Protein AF-A0A2Z4NAZ2-F1 (afdb_monomer_lite)

Sequence (219 aa):
GDFCECDDDHCEKFQNKLCGGNGECNCGKCDCNEGYEGSACQCKKSQRDCQTLNNTVCFGRGTCQCDHCQCKEGYQRPHCRLCLGCPDPCQTKQNCIECLGFDSGPFKKNCSLACSKTIFHMMVDQFTIATKQCQHKDSEGCWIKFKMDQLFGEEYSAEILKQRDCPEPPSVIAIIGGSIASVALIGIVLLMLIKMLIHMRDLKEFKKFEDEKKKSKWA

InterPro domains:
  IPR012896 Integrin beta subunit, tail [PF07965] (88-170)
  IPR012896 Integrin beta subunit, tail [SM01242] (90-171)
  IPR013111 Epidermal growth factor-like domain, extracellular [PF07974] (14-41)
  IPR014836 Integrin beta subunit, cytoplasmic domain [PF08725] (195-219)
  IPR015812 Integrin beta subunit [PR01186] (19-32)
  IPR015812 Integrin beta subunit [PR01186] (170-187)
  IPR015812 Integrin beta subunit [PR01186] (187-205)
  IPR015812 Integrin beta subunit [PTHR10082] (1-218)
  IPR036349 Integrin beta tail domain superfamily [SSF69687] (88-169)
  IPR057243 Integrins beta, I-EGF domain, conserved site [PS00243] (19-32)
  IPR057243 Integrins beta, I-EGF domain, conserved site [PS00243] (58-71)

Radius of gyration: 42.03 Å; chains: 1; bounding box: 113×42×125 Å

pLDDT: mean 90.27, std 6.93, range [44.16, 97.5]

Secondary structure (DSSP, 8-state):
-TTS---SS-S-EETTEEGGGSEEEETTEEEEPTTEESTTS-EE---GGGB-TTS-BGGGSEEEETTEEEEPTTBPTTTT--BSSSPPHHHHTHHHHHHHHHS-STTTTTHIIIIITTEEEEEESS-SS----EEEE-TTSPEEEEEEEE-STT-EEEEEESS-B-PPPP-HHHHHHHHHHHHHHHHHHHHHHHHHHHHHHHHHHHHHHHHHHHHT---

Structure (mmCIF, N/CA/C/O backbone):
data_AF-A0A2Z4NAZ2-F1
#
_entry.id   AF-A0A2Z4NAZ2-F1
#
loop_
_atom_site.group_PDB
_atom_site.id
_atom_site.type_symbol
_atom_site.label_atom_id
_atom_site.label_alt_id
_atom_site.label_comp_id
_atom_site.label_asym_id
_atom_site.label_entity_id
_atom_site.label_seq_id
_atom_site.pdbx_PDB_ins_code
_atom_site.Cartn_x
_atom_site.Cartn_y
_atom_site.Cartn_z
_atom_site.occupancy
_atom_site.B_iso_or_equiv
_atom_site.auth_seq_id
_atom_site.auth_comp_id
_atom_site.auth_asym_id
_atom_site.auth_atom_id
_atom_site.pdbx_PDB_model_num
ATOM 1 N N . GLY A 1 1 ? 28.126 -11.230 -51.784 1.00 78.38 1 GLY A N 1
ATOM 2 C CA . GLY A 1 1 ? 29.559 -11.084 -51.490 1.00 78.38 1 GLY A CA 1
ATOM 3 C C . GLY A 1 1 ? 30.368 -11.635 -52.639 1.00 78.38 1 GLY A C 1
ATOM 4 O O . GLY A 1 1 ? 29.783 -12.143 -53.595 1.00 78.38 1 GLY A O 1
ATOM 5 N N . ASP A 1 2 ? 31.690 -11.539 -52.541 1.00 87.44 2 ASP A N 1
ATOM 6 C CA . ASP A 1 2 ? 32.628 -12.009 -53.570 1.00 87.44 2 ASP A CA 1
ATOM 7 C C . ASP A 1 2 ? 32.565 -13.536 -53.780 1.00 87.44 2 ASP A C 1
ATOM 9 O O . ASP A 1 2 ? 33.021 -14.042 -54.805 1.00 87.44 2 ASP A O 1
ATOM 13 N N . PHE A 1 3 ? 31.952 -14.267 -52.840 1.00 93.06 3 PHE A N 1
ATOM 14 C CA . PHE A 1 3 ? 31.835 -15.724 -52.836 1.00 93.06 3 PHE A CA 1
ATOM 15 C C . PHE A 1 3 ? 30.381 -16.227 -52.799 1.00 93.06 3 PHE A C 1
ATOM 17 O O . PHE A 1 3 ? 30.151 -17.393 -52.481 1.00 93.06 3 PHE A O 1
ATOM 24 N N . CYS A 1 4 ? 29.392 -15.379 -53.118 1.00 87.81 4 CYS A N 1
ATOM 25 C CA . CYS A 1 4 ? 27.956 -15.701 -53.016 1.00 87.81 4 CYS A CA 1
ATOM 26 C C . CYS A 1 4 ? 27.519 -16.189 -51.616 1.00 87.81 4 CYS A C 1
ATOM 28 O O . CYS A 1 4 ? 26.578 -16.960 -51.473 1.00 87.81 4 CYS A O 1
ATOM 30 N N . GLU A 1 5 ? 28.213 -15.736 -50.579 1.00 88.25 5 GLU A N 1
ATOM 31 C CA . GLU A 1 5 ? 28.038 -16.122 -49.180 1.00 88.25 5 GLU A CA 1
ATOM 32 C C . GLU A 1 5 ? 26.963 -15.309 -48.438 1.00 88.25 5 GLU A C 1
ATOM 34 O O . GLU A 1 5 ? 26.634 -15.621 -47.296 1.00 88.25 5 GLU A O 1
ATOM 39 N N . CYS A 1 6 ? 26.443 -14.258 -49.075 1.00 90.44 6 CYS A N 1
ATOM 40 C CA . CYS A 1 6 ? 25.483 -13.326 -48.490 1.00 90.44 6 CYS A CA 1
ATOM 41 C C . CYS A 1 6 ? 24.088 -13.512 -49.069 1.00 90.44 6 CYS A C 1
ATOM 43 O O . CYS A 1 6 ? 23.938 -13.679 -50.280 1.00 90.44 6 CYS A O 1
ATOM 45 N N . ASP A 1 7 ? 23.098 -13.378 -48.194 1.00 87.38 7 ASP A N 1
ATOM 46 C CA . ASP A 1 7 ? 21.680 -13.440 -48.510 1.00 87.38 7 ASP A CA 1
ATOM 47 C C . ASP A 1 7 ? 20.921 -12.381 -47.693 1.00 87.38 7 ASP A C 1
ATOM 49 O O . ASP A 1 7 ? 21.183 -12.219 -46.495 1.00 87.38 7 ASP A O 1
ATOM 53 N N . ASP A 1 8 ? 19.996 -11.676 -48.345 1.00 87.31 8 ASP A N 1
ATOM 54 C CA . ASP A 1 8 ? 19.228 -10.558 -47.784 1.00 87.31 8 ASP A CA 1
ATOM 55 C C . ASP A 1 8 ? 17.765 -10.944 -47.449 1.00 87.31 8 ASP A C 1
ATOM 57 O O . ASP A 1 8 ? 16.982 -10.125 -46.979 1.00 87.31 8 ASP A O 1
ATOM 61 N N . ASP A 1 9 ? 17.384 -12.213 -47.616 1.00 87.31 9 ASP A N 1
ATOM 62 C CA . ASP A 1 9 ? 16.063 -12.759 -47.267 1.00 87.31 9 ASP A CA 1
ATOM 63 C C . ASP A 1 9 ? 16.103 -13.680 -46.031 1.00 87.31 9 ASP A C 1
ATOM 65 O O . ASP A 1 9 ? 15.063 -14.017 -45.444 1.00 87.31 9 ASP A O 1
ATOM 69 N N . HIS A 1 10 ? 17.306 -14.071 -45.597 1.00 90.38 10 HIS A N 1
ATOM 70 C CA . HIS A 1 10 ? 17.537 -15.050 -44.528 1.00 90.38 10 HIS A CA 1
ATOM 71 C C . HIS A 1 10 ? 18.041 -14.440 -43.208 1.00 90.38 10 HIS A C 1
ATOM 73 O O . HIS A 1 10 ? 18.839 -15.044 -42.493 1.00 90.38 10 HIS A O 1
ATOM 79 N N . CYS A 1 11 ? 17.540 -13.263 -42.839 1.00 94.75 11 CYS A N 1
ATOM 80 C CA . CYS A 1 11 ? 17.727 -12.707 -41.497 1.00 94.75 11 CYS A CA 1
ATOM 81 C C . CYS A 1 11 ? 16.740 -13.264 -40.455 1.00 94.75 11 CYS A C 1
ATOM 83 O O . CYS A 1 11 ? 15.719 -13.885 -40.770 1.00 94.75 11 CYS A O 1
ATOM 85 N N . GLU A 1 12 ? 17.021 -12.985 -39.178 1.00 95.06 12 GLU A N 1
ATOM 86 C CA . GLU A 1 12 ? 16.117 -13.312 -38.078 1.00 95.06 12 GLU A CA 1
ATOM 87 C C . GLU A 1 12 ? 14.744 -12.641 -38.241 1.00 95.06 12 GLU A C 1
ATOM 89 O O . GLU A 1 12 ? 14.605 -11.493 -38.679 1.00 95.06 12 GLU A O 1
ATOM 94 N N . LYS A 1 13 ? 13.700 -13.378 -37.851 1.00 95.44 13 LYS A N 1
ATOM 95 C CA . LYS A 1 13 ? 12.314 -12.913 -37.898 1.00 95.44 13 LYS A CA 1
ATOM 96 C C . LYS A 1 13 ? 11.783 -12.709 -36.489 1.00 95.44 13 LYS A C 1
ATOM 98 O O . LYS A 1 13 ? 11.923 -13.579 -35.634 1.00 95.44 13 LYS A O 1
ATOM 103 N N . PHE A 1 14 ? 11.082 -11.603 -36.275 1.00 95.56 14 PHE A N 1
ATOM 104 C CA . PHE A 1 14 ? 10.318 -11.357 -35.056 1.00 95.56 14 PHE A CA 1
ATOM 105 C C . PHE A 1 14 ? 8.842 -11.188 -35.407 1.00 95.56 14 PHE A C 1
ATOM 107 O O . PHE A 1 14 ? 8.508 -10.471 -36.348 1.00 95.56 14 PHE A O 1
ATOM 114 N N . GLN A 1 15 ? 7.955 -11.892 -34.692 1.00 93.25 15 GLN A N 1
ATOM 115 C CA . GLN A 1 15 ? 6.514 -11.935 -34.999 1.00 93.25 15 GLN A CA 1
ATOM 116 C C . GLN A 1 15 ? 6.229 -12.210 -36.492 1.00 93.25 15 GLN A C 1
ATOM 118 O O . GLN A 1 15 ? 5.383 -11.568 -37.111 1.00 93.25 15 GLN A O 1
ATOM 123 N N . ASN A 1 16 ? 6.965 -13.164 -37.075 1.00 93.94 16 ASN A N 1
ATOM 124 C CA . ASN A 1 16 ? 6.902 -13.560 -38.489 1.00 93.94 16 ASN A CA 1
ATOM 125 C C . ASN A 1 16 ? 7.286 -12.472 -39.513 1.00 93.94 16 ASN A C 1
ATOM 127 O O . ASN A 1 16 ? 7.033 -12.649 -40.703 1.00 93.94 16 ASN A O 1
ATOM 131 N N . LYS A 1 17 ? 7.936 -11.382 -39.091 1.00 95.88 17 LYS A N 1
ATOM 132 C CA . LYS A 1 17 ? 8.464 -10.336 -39.979 1.00 95.88 17 LYS A CA 1
ATOM 133 C C . LYS A 1 17 ? 9.990 -10.364 -40.003 1.00 95.88 17 LYS A C 1
ATOM 135 O O . LYS A 1 17 ? 10.607 -10.427 -38.939 1.00 95.88 17 LYS A O 1
ATOM 140 N N . LEU A 1 18 ? 10.582 -10.300 -41.199 1.00 94.81 18 LEU A N 1
ATOM 141 C CA . LEU A 1 18 ? 12.031 -10.150 -41.389 1.00 94.81 18 LEU A CA 1
ATOM 142 C C . LEU A 1 18 ? 12.503 -8.872 -40.692 1.00 94.81 18 LEU A C 1
ATOM 144 O O . LEU A 1 18 ? 11.873 -7.827 -40.863 1.00 94.81 18 LEU A O 1
ATOM 148 N N . CYS A 1 19 ? 13.519 -8.980 -39.831 1.00 96.06 19 CYS A N 1
ATOM 149 C CA . CYS A 1 19 ? 14.012 -7.870 -39.009 1.00 96.06 19 CYS A CA 1
ATOM 150 C C . CYS A 1 19 ? 12.896 -7.126 -38.253 1.00 96.06 19 CYS A C 1
ATOM 152 O O . CYS A 1 19 ? 12.910 -5.902 -38.123 1.00 96.06 19 CYS A O 1
ATOM 154 N N . GLY A 1 20 ? 11.854 -7.855 -37.831 1.00 94.44 20 GLY A N 1
ATOM 155 C CA . GLY A 1 20 ? 10.703 -7.299 -37.116 1.00 94.44 20 GLY A CA 1
ATOM 156 C C . GLY A 1 20 ? 9.883 -6.281 -37.921 1.00 94.44 20 GLY A C 1
ATOM 157 O O . GLY A 1 20 ? 8.947 -5.693 -37.382 1.00 94.44 20 GLY A O 1
ATOM 158 N N . GLY A 1 21 ? 10.203 -6.079 -39.205 1.00 95.44 21 GLY A N 1
ATOM 159 C CA . GLY A 1 21 ? 9.709 -4.971 -40.021 1.00 95.44 21 GLY A CA 1
ATOM 160 C C . GLY A 1 21 ? 10.306 -3.604 -39.658 1.00 95.44 21 GLY A C 1
ATOM 161 O O . GLY A 1 21 ? 9.792 -2.593 -40.127 1.00 95.44 21 GLY A O 1
ATOM 162 N N . ASN A 1 22 ? 11.352 -3.565 -38.825 1.00 96.31 22 ASN A N 1
ATOM 163 C CA . ASN A 1 22 ? 11.990 -2.341 -38.326 1.00 96.31 22 ASN A CA 1
ATOM 164 C C . ASN A 1 22 ? 13.477 -2.257 -38.704 1.00 96.31 22 ASN A C 1
ATOM 166 O O . ASN A 1 22 ? 14.262 -1.632 -37.991 1.00 96.31 22 ASN A O 1
ATOM 170 N N . GLY A 1 23 ? 13.875 -2.899 -39.795 1.00 96.06 23 GLY A N 1
ATOM 171 C CA . GLY A 1 23 ? 15.238 -2.870 -40.303 1.00 96.06 23 GLY A CA 1
ATOM 172 C C . GLY A 1 23 ? 15.332 -3.522 -41.673 1.00 96.06 23 GLY A C 1
ATOM 173 O O . GLY A 1 23 ? 14.370 -4.141 -42.136 1.00 96.06 23 GLY A O 1
ATOM 174 N N . GLU A 1 24 ? 16.493 -3.378 -42.291 1.00 95.88 24 GLU A N 1
ATOM 175 C CA . GLU A 1 24 ? 16.850 -3.996 -43.564 1.00 95.88 24 GLU A CA 1
ATOM 176 C C . GLU A 1 24 ? 17.770 -5.194 -43.308 1.00 95.88 24 GLU A C 1
ATOM 178 O O . GLU A 1 24 ? 18.568 -5.185 -42.371 1.00 95.88 24 GLU A O 1
ATOM 183 N N . CYS A 1 25 ? 17.617 -6.263 -44.084 1.00 95.88 25 CYS A N 1
ATOM 184 C CA . CYS A 1 25 ? 18.472 -7.437 -43.963 1.00 95.88 25 CYS A CA 1
ATOM 185 C C . CYS A 1 25 ? 19.666 -7.277 -44.899 1.00 95.88 25 CYS A C 1
ATOM 187 O O . CYS A 1 25 ? 19.478 -7.126 -46.098 1.00 95.88 25 CYS A O 1
ATOM 189 N N . ASN A 1 26 ? 20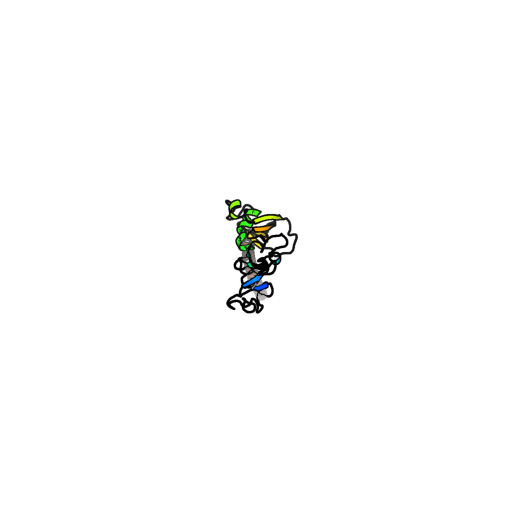.871 -7.332 -44.339 1.00 94.06 26 ASN A N 1
ATOM 190 C CA . ASN A 1 26 ? 22.122 -7.203 -45.068 1.00 94.06 26 ASN A CA 1
ATOM 191 C C . ASN A 1 26 ? 23.019 -8.397 -44.731 1.00 94.06 26 ASN A C 1
ATOM 193 O O . ASN A 1 26 ? 23.583 -8.488 -43.635 1.00 94.06 26 ASN A O 1
ATOM 197 N N . CYS A 1 27 ? 23.153 -9.331 -45.676 1.00 93.06 27 CYS A N 1
ATOM 198 C CA . CYS A 1 27 ? 23.995 -10.523 -45.554 1.00 93.06 27 CYS A CA 1
ATOM 199 C C . CYS A 1 27 ? 23.732 -11.324 -44.256 1.00 93.06 27 CYS A C 1
ATOM 201 O O . CYS A 1 27 ? 24.641 -11.609 -43.471 1.00 93.06 27 CYS A O 1
ATOM 203 N N . GLY A 1 28 ? 22.466 -11.657 -43.991 1.00 90.25 28 GLY A N 1
ATOM 204 C CA . GLY A 1 28 ? 22.048 -12.445 -42.825 1.00 90.25 28 GLY A CA 1
ATOM 205 C C . GLY A 1 28 ? 22.042 -11.699 -41.482 1.00 90.25 28 GLY A C 1
ATOM 206 O O . GLY A 1 28 ? 21.768 -12.316 -40.450 1.00 90.25 28 GLY A O 1
ATOM 207 N N . LYS A 1 29 ? 22.311 -10.386 -41.459 1.00 94.56 29 LYS A N 1
ATOM 208 C CA . LYS A 1 29 ? 22.182 -9.529 -40.267 1.00 94.56 29 LYS A CA 1
ATOM 209 C C . LYS A 1 29 ? 21.168 -8.415 -40.493 1.00 94.56 29 LYS A C 1
ATOM 211 O O . LYS A 1 29 ? 21.086 -7.858 -41.579 1.00 94.56 29 LYS A O 1
ATOM 216 N N . CYS A 1 30 ? 20.414 -8.077 -39.452 1.00 96.44 30 CYS A N 1
ATOM 217 C CA . CYS A 1 30 ? 19.465 -6.974 -39.507 1.00 96.44 30 CYS A CA 1
ATOM 218 C C . CYS A 1 30 ? 20.130 -5.642 -39.152 1.00 96.44 30 CYS A C 1
ATOM 220 O O . CYS A 1 30 ? 20.589 -5.462 -38.022 1.00 96.44 30 CYS A O 1
ATOM 222 N N . ASP A 1 31 ? 20.088 -4.693 -40.080 1.00 96.69 31 ASP A N 1
ATOM 223 C CA . ASP A 1 31 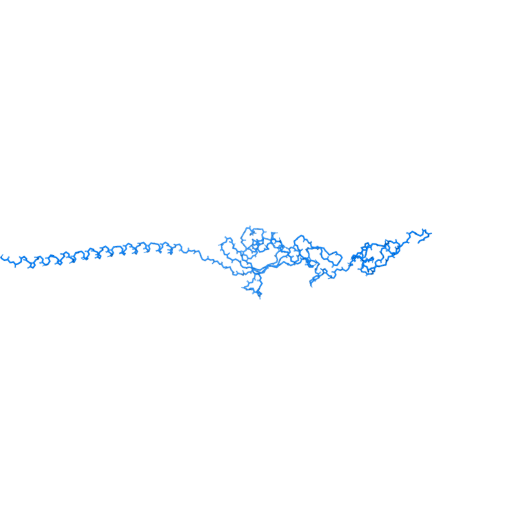? 20.433 -3.297 -39.847 1.00 96.69 31 ASP A CA 1
ATOM 224 C C . ASP A 1 31 ? 19.173 -2.525 -39.451 1.00 96.69 31 ASP A C 1
ATOM 226 O O . ASP A 1 31 ? 18.271 -2.267 -40.250 1.00 96.69 31 ASP A O 1
ATOM 230 N N . CYS A 1 32 ? 19.077 -2.202 -38.163 1.00 97.50 32 CYS A N 1
ATOM 231 C CA . CYS A 1 32 ? 17.864 -1.632 -37.591 1.00 97.50 32 CYS A CA 1
ATOM 232 C C . CYS A 1 32 ? 17.668 -0.157 -37.940 1.00 97.50 32 CYS A C 1
ATOM 234 O O . CYS A 1 32 ? 18.595 0.651 -37.863 1.00 97.50 32 CYS A O 1
ATOM 236 N N . ASN A 1 33 ? 16.409 0.201 -38.195 1.00 97.00 33 ASN A N 1
ATOM 237 C CA . ASN A 1 33 ? 15.964 1.580 -38.341 1.00 97.00 33 ASN A CA 1
ATOM 238 C C . ASN A 1 33 ? 16.248 2.387 -37.066 1.00 97.00 33 ASN A C 1
ATOM 240 O O . ASN A 1 33 ? 16.331 1.851 -35.952 1.00 97.00 33 ASN A O 1
ATOM 244 N N . GLU A 1 34 ? 16.334 3.710 -37.212 1.00 95.88 34 GLU A N 1
ATOM 245 C CA . GLU A 1 34 ? 16.534 4.607 -36.077 1.00 95.88 34 GLU A CA 1
ATOM 246 C C . GLU A 1 34 ? 15.460 4.383 -34.996 1.00 95.88 34 GLU A C 1
ATOM 248 O O . GLU A 1 34 ? 14.261 4.301 -35.267 1.00 95.88 34 GLU A O 1
ATOM 253 N N . GLY A 1 35 ? 15.903 4.247 -33.743 1.00 94.31 35 GLY A N 1
ATOM 254 C CA . GLY A 1 35 ? 15.020 3.959 -32.613 1.00 94.31 35 GLY A CA 1
ATOM 255 C C . GLY A 1 35 ? 14.727 2.475 -32.360 1.00 94.31 35 GLY A C 1
ATOM 256 O O . GLY A 1 35 ? 14.006 2.195 -31.402 1.00 94.31 35 GLY A O 1
ATOM 257 N N . TYR A 1 36 ? 15.309 1.542 -33.123 1.00 96.25 36 TYR A N 1
ATOM 258 C CA . TYR A 1 36 ? 15.199 0.095 -32.890 1.00 96.25 36 TYR A CA 1
ATOM 259 C C . TYR A 1 36 ? 16.558 -0.580 -32.650 1.00 96.25 36 TYR A C 1
ATOM 261 O O . TYR A 1 36 ? 17.608 -0.078 -33.055 1.00 96.25 36 TYR A O 1
ATOM 269 N N . GLU A 1 37 ? 16.536 -1.706 -31.939 1.00 95.25 37 GLU A N 1
ATOM 270 C CA . GLU A 1 37 ? 17.682 -2.567 -31.628 1.00 95.25 37 GLU A CA 1
ATOM 271 C C . GLU A 1 37 ? 17.277 -4.041 -31.469 1.00 95.25 37 GLU A C 1
ATOM 273 O O . GLU A 1 37 ? 16.095 -4.400 -31.510 1.00 95.25 37 GLU A O 1
ATOM 278 N N . GLY A 1 38 ? 18.279 -4.894 -31.253 1.00 94.75 38 GLY A N 1
ATOM 279 C CA . GLY A 1 38 ? 18.138 -6.346 -31.164 1.00 94.75 38 GLY A CA 1
ATOM 280 C C . GLY A 1 38 ? 18.529 -7.044 -32.466 1.00 94.75 38 GLY A C 1
ATOM 281 O O . GLY A 1 38 ? 18.609 -6.414 -33.517 1.00 94.75 38 GLY A O 1
ATOM 282 N N . SER A 1 39 ? 18.774 -8.353 -32.390 1.00 94.69 39 SER A N 1
ATOM 283 C CA . SER A 1 39 ? 19.206 -9.181 -33.529 1.00 94.69 39 SER A CA 1
ATOM 284 C C . SER A 1 39 ? 18.207 -9.201 -34.691 1.00 94.69 39 SER A C 1
ATOM 286 O O . SER A 1 39 ? 18.606 -9.342 -35.841 1.00 94.69 39 SER A O 1
ATOM 288 N N . ALA A 1 40 ? 16.923 -9.005 -34.391 1.00 96.44 40 ALA A N 1
ATOM 289 C CA . ALA A 1 40 ? 15.827 -8.943 -35.347 1.00 96.44 40 ALA A CA 1
ATOM 290 C C . ALA A 1 40 ? 15.109 -7.582 -35.306 1.00 96.44 40 ALA A C 1
ATOM 292 O O . ALA A 1 40 ? 13.929 -7.516 -35.643 1.00 96.44 40 ALA A O 1
ATOM 293 N N . CYS A 1 41 ? 15.761 -6.515 -34.821 1.00 96.50 41 CYS A N 1
ATOM 294 C CA . CYS A 1 41 ? 15.182 -5.169 -34.659 1.00 96.50 41 CYS A CA 1
ATOM 295 C C . CYS A 1 41 ? 13.825 -5.144 -33.932 1.00 96.50 41 CYS A C 1
ATOM 297 O O . CYS A 1 41 ? 12.934 -4.335 -34.205 1.00 96.50 41 CYS A O 1
ATOM 299 N N . GLN A 1 42 ? 13.654 -6.071 -32.994 1.00 94.62 42 GLN A N 1
ATOM 300 C CA . GLN A 1 42 ? 12.413 -6.296 -32.264 1.00 94.62 42 GLN A CA 1
ATOM 301 C C . GLN A 1 42 ? 12.183 -5.292 -31.131 1.00 94.62 42 GLN A C 1
ATOM 303 O O . GLN A 1 42 ? 11.077 -5.196 -30.603 1.00 94.62 42 GLN A O 1
ATOM 308 N N . CYS A 1 43 ? 13.233 -4.589 -30.709 1.00 95.31 43 CYS A N 1
ATOM 309 C CA . CYS A 1 43 ? 13.246 -3.809 -29.485 1.00 95.31 43 CYS A CA 1
ATOM 310 C C . CYS A 1 43 ? 13.248 -2.321 -29.812 1.00 95.31 43 CYS A C 1
ATOM 312 O O . CYS A 1 43 ? 14.114 -1.841 -30.538 1.00 95.31 43 CYS A O 1
ATOM 314 N N . LYS A 1 44 ? 12.295 -1.570 -29.267 1.00 94.88 44 LYS A N 1
ATOM 315 C CA . LYS A 1 44 ? 12.268 -0.113 -29.396 1.00 94.88 44 LYS A CA 1
ATOM 316 C C . LYS A 1 44 ? 13.173 0.506 -28.326 1.00 94.88 44 LYS A C 1
ATOM 318 O O . LYS A 1 44 ? 13.028 0.201 -27.146 1.00 94.88 44 LYS A O 1
ATOM 323 N N . LYS A 1 45 ? 14.074 1.403 -28.735 1.00 92.62 45 LYS A N 1
ATOM 324 C CA . LYS A 1 45 ? 15.022 2.127 -27.861 1.00 92.62 45 LYS A CA 1
ATOM 325 C C . LYS A 1 45 ? 14.346 3.163 -26.958 1.00 92.62 45 LYS A C 1
ATOM 327 O O . LYS A 1 45 ? 14.945 3.647 -26.002 1.00 92.62 45 LYS A O 1
ATOM 332 N N . SER A 1 46 ? 13.116 3.562 -27.287 1.00 91.81 46 SER A N 1
ATOM 333 C CA . SER A 1 46 ? 12.347 4.514 -26.481 1.00 91.81 46 SER A CA 1
ATOM 334 C C . SER A 1 46 ? 11.953 3.904 -25.131 1.00 91.81 46 SER A C 1
ATOM 336 O O . SER A 1 46 ? 11.873 2.688 -24.989 1.00 91.81 46 SER A O 1
ATOM 338 N N . GLN A 1 47 ? 11.705 4.767 -24.147 1.00 90.81 47 GLN A N 1
ATOM 339 C CA . GLN A 1 47 ? 11.160 4.392 -22.835 1.00 90.81 47 GLN A CA 1
ATOM 340 C C . GLN A 1 47 ? 9.846 5.125 -22.533 1.00 90.81 47 GLN A C 1
ATOM 342 O O . GLN A 1 47 ? 9.431 5.214 -21.378 1.00 90.81 47 GLN A O 1
ATOM 347 N N . ARG A 1 48 ? 9.219 5.714 -23.556 1.00 90.75 48 ARG A N 1
ATOM 348 C CA . ARG A 1 48 ? 8.013 6.535 -23.407 1.00 90.75 48 ARG A CA 1
ATOM 349 C C . ARG A 1 48 ? 6.849 5.726 -22.850 1.00 90.75 48 ARG A C 1
ATOM 351 O O . ARG A 1 48 ? 6.169 6.212 -21.955 1.00 90.75 48 ARG A O 1
ATOM 358 N N . ASP A 1 49 ? 6.685 4.489 -23.301 1.00 90.56 49 ASP A N 1
ATOM 359 C CA . ASP A 1 49 ? 5.588 3.616 -22.874 1.00 90.56 49 ASP A CA 1
ATOM 360 C C . ASP A 1 49 ? 5.845 2.996 -21.485 1.00 90.56 49 ASP A C 1
ATOM 362 O O . ASP A 1 49 ? 4.967 2.366 -20.901 1.00 90.56 49 ASP A O 1
ATOM 366 N N . CYS A 1 50 ? 7.042 3.195 -20.924 1.00 93.62 50 CYS A N 1
ATOM 367 C CA . CYS A 1 50 ? 7.377 2.843 -19.545 1.00 93.62 50 CYS A CA 1
ATOM 368 C C . CYS A 1 50 ? 7.241 4.019 -18.564 1.00 93.62 50 CYS A C 1
ATOM 370 O O . CYS A 1 50 ? 7.303 3.807 -17.344 1.00 93.62 50 CYS A O 1
ATOM 372 N N . GLN A 1 51 ? 7.128 5.252 -19.069 1.00 92.38 51 GLN A N 1
ATOM 373 C CA . GLN A 1 51 ? 7.056 6.456 -18.249 1.00 92.38 51 GLN A CA 1
ATOM 374 C C . GLN A 1 51 ? 5.648 6.655 -17.688 1.00 92.38 51 GLN A C 1
ATOM 376 O O . GLN A 1 51 ? 4.631 6.546 -18.363 1.00 92.38 51 GLN A O 1
ATOM 381 N N . THR A 1 52 ? 5.603 6.981 -16.407 1.00 87.00 52 THR A N 1
ATOM 382 C CA . THR A 1 52 ? 4.383 7.352 -15.689 1.00 87.00 52 THR A CA 1
ATOM 383 C C . THR A 1 52 ? 4.159 8.864 -15.752 1.00 87.00 52 THR A C 1
ATOM 385 O O . THR A 1 52 ? 5.068 9.619 -16.086 1.00 87.00 52 THR A O 1
ATOM 388 N N . LEU A 1 53 ? 2.974 9.326 -15.336 1.00 84.31 53 LEU A N 1
ATOM 389 C CA . LEU A 1 53 ? 2.616 10.755 -15.264 1.00 84.31 53 LEU A CA 1
ATOM 390 C C . LEU A 1 53 ? 3.618 11.614 -14.467 1.00 84.31 53 LEU A C 1
ATOM 392 O O . LEU A 1 53 ? 3.753 12.801 -14.738 1.00 84.31 53 LEU A O 1
ATOM 396 N N . ASN A 1 54 ? 4.333 11.012 -13.512 1.00 83.88 54 ASN A N 1
ATOM 397 C CA . ASN A 1 54 ? 5.326 11.689 -12.675 1.00 83.88 54 ASN A CA 1
ATOM 398 C C . ASN A 1 54 ? 6.765 11.518 -13.202 1.00 83.88 54 ASN A C 1
ATOM 400 O O . ASN A 1 54 ? 7.709 11.608 -12.422 1.00 83.88 54 ASN A O 1
ATOM 404 N N . ASN A 1 55 ? 6.949 11.189 -14.487 1.00 84.12 55 ASN A N 1
ATOM 405 C CA . ASN A 1 55 ? 8.243 10.869 -15.113 1.00 84.12 55 ASN A CA 1
ATOM 406 C C . ASN A 1 55 ? 9.009 9.704 -14.458 1.00 84.12 55 ASN A C 1
ATOM 408 O O . ASN A 1 55 ? 10.186 9.490 -14.740 1.00 84.12 55 ASN A O 1
ATOM 412 N N . THR A 1 56 ? 8.356 8.915 -13.600 1.00 88.94 56 THR A N 1
ATOM 413 C CA . THR A 1 56 ? 8.960 7.700 -13.041 1.00 88.94 56 THR A CA 1
ATOM 414 C C . THR A 1 56 ? 8.812 6.540 -14.018 1.00 88.94 56 THR A C 1
ATOM 416 O O . THR A 1 56 ? 7.835 6.491 -14.767 1.00 88.94 56 THR A O 1
ATOM 419 N N . VAL A 1 57 ? 9.748 5.594 -14.003 1.00 92.88 57 VAL A N 1
ATOM 420 C CA . VAL A 1 57 ? 9.733 4.420 -14.887 1.00 92.88 57 VAL A CA 1
ATOM 421 C C . VAL A 1 57 ? 9.157 3.221 -14.141 1.00 92.88 57 VAL A C 1
ATOM 423 O O . VAL A 1 57 ? 9.642 2.874 -13.062 1.00 92.88 57 VAL A O 1
ATOM 426 N N . CYS A 1 58 ? 8.116 2.595 -14.698 1.00 94.25 58 CYS A N 1
ATOM 427 C CA . CYS A 1 58 ? 7.513 1.362 -14.169 1.00 94.25 58 CYS A CA 1
ATOM 428 C C . CYS A 1 58 ? 7.181 1.416 -12.660 1.00 94.25 58 CYS A C 1
ATOM 430 O O . CYS A 1 58 ? 7.357 0.428 -11.940 1.00 94.25 58 CYS A O 1
ATOM 432 N N . PHE A 1 59 ? 6.792 2.598 -12.155 1.00 92.88 59 PHE A N 1
ATOM 433 C CA . PHE A 1 59 ? 6.565 2.889 -10.731 1.00 92.88 59 PHE A CA 1
ATOM 434 C C . PHE A 1 59 ? 7.722 2.473 -9.792 1.00 92.88 59 PHE A C 1
ATOM 436 O O . PHE A 1 59 ? 7.501 2.311 -8.597 1.00 92.88 59 PHE A O 1
ATOM 443 N N . GLY A 1 60 ? 8.950 2.274 -10.293 1.00 93.12 60 GLY A N 1
ATOM 444 C CA . GLY A 1 60 ? 10.097 1.802 -9.497 1.00 93.12 60 GLY A CA 1
ATOM 445 C C . GLY A 1 60 ? 10.024 0.323 -9.113 1.00 93.12 60 GLY A C 1
ATOM 446 O O . GLY A 1 60 ? 10.771 -0.159 -8.259 1.00 93.12 60 GLY A O 1
ATOM 447 N N . ARG A 1 61 ? 9.093 -0.410 -9.724 1.00 93.25 61 ARG A N 1
ATOM 448 C CA . ARG A 1 61 ? 8.751 -1.802 -9.399 1.00 93.25 61 ARG A CA 1
ATOM 449 C C . ARG A 1 61 ? 9.018 -2.733 -10.576 1.00 93.25 61 ARG A C 1
ATOM 451 O O . ARG A 1 61 ? 8.461 -3.822 -10.658 1.00 93.25 61 ARG A O 1
ATOM 458 N N . GLY A 1 62 ? 9.885 -2.300 -11.477 1.00 94.06 62 GLY A N 1
ATOM 459 C CA . GLY A 1 62 ? 10.288 -3.031 -12.661 1.00 94.06 62 GLY A CA 1
ATOM 460 C C . GLY A 1 62 ? 11.379 -2.289 -13.414 1.00 94.06 62 GLY A C 1
ATOM 461 O O . GLY A 1 62 ? 11.745 -1.168 -13.056 1.00 94.06 62 GLY A O 1
ATOM 462 N N . THR A 1 63 ? 11.881 -2.922 -14.461 1.00 94.62 63 THR A N 1
ATOM 463 C CA . THR A 1 63 ? 12.836 -2.341 -15.404 1.00 94.62 63 THR A CA 1
ATOM 464 C C . THR A 1 63 ? 12.145 -2.118 -16.743 1.00 94.62 63 THR A C 1
ATOM 466 O O . THR A 1 63 ? 11.275 -2.890 -17.138 1.00 94.62 63 THR A O 1
ATOM 469 N N . CYS A 1 64 ? 12.492 -1.042 -17.447 1.00 94.69 64 CYS A N 1
ATOM 470 C CA . CYS A 1 64 ? 11.998 -0.830 -18.804 1.00 94.69 64 CYS A CA 1
ATOM 471 C C . CYS A 1 64 ? 12.916 -1.555 -19.788 1.00 94.69 64 CYS A C 1
ATOM 473 O O . CYS A 1 64 ? 14.104 -1.242 -19.855 1.00 94.69 64 CYS A O 1
ATOM 475 N N . GLN A 1 65 ? 12.370 -2.501 -20.548 1.00 93.69 65 GLN A N 1
ATOM 476 C CA . GLN A 1 65 ? 13.073 -3.187 -21.626 1.00 93.69 65 GLN A CA 1
ATOM 477 C C . GLN A 1 65 ? 12.197 -3.168 -22.879 1.00 93.69 65 GLN A C 1
ATOM 479 O O . GLN A 1 65 ? 11.041 -3.585 -22.833 1.00 93.69 65 GLN A O 1
ATOM 484 N N . CYS A 1 66 ? 12.753 -2.693 -23.996 1.00 92.44 66 CYS A N 1
ATOM 485 C CA . CYS A 1 66 ? 12.047 -2.580 -25.276 1.00 92.44 66 CYS A CA 1
ATOM 486 C C . CYS A 1 66 ? 10.743 -1.775 -25.194 1.00 92.44 66 CYS A C 1
ATOM 488 O O . CYS A 1 66 ? 9.711 -2.233 -25.675 1.00 92.44 66 CYS A O 1
ATOM 490 N N . ASP A 1 67 ? 10.787 -0.603 -24.550 1.00 93.25 67 ASP A N 1
ATOM 491 C CA . ASP A 1 67 ? 9.624 0.271 -24.310 1.00 93.25 67 ASP A CA 1
ATOM 492 C C . ASP A 1 67 ? 8.484 -0.411 -23.517 1.00 93.25 67 ASP A C 1
ATOM 494 O O . ASP A 1 67 ? 7.335 0.020 -23.529 1.00 93.25 67 ASP A O 1
ATOM 498 N N . HIS A 1 68 ? 8.782 -1.492 -22.791 1.00 94.31 68 HIS A N 1
ATOM 499 C CA . HIS A 1 68 ? 7.816 -2.198 -21.956 1.00 94.31 68 HIS A CA 1
ATOM 500 C C . HIS A 1 68 ? 8.367 -2.484 -20.560 1.00 94.31 68 HIS A C 1
ATOM 502 O O . HIS A 1 68 ? 9.532 -2.841 -20.379 1.00 94.31 68 HIS A O 1
ATOM 508 N N . CYS A 1 69 ? 7.513 -2.372 -19.542 1.00 95.62 69 CYS A N 1
ATOM 509 C CA . CYS A 1 69 ? 7.916 -2.683 -18.178 1.00 95.62 69 CYS A CA 1
ATOM 510 C C . CYS A 1 69 ? 7.978 -4.191 -17.924 1.00 95.62 69 CYS A C 1
ATOM 512 O O . CYS A 1 69 ? 6.980 -4.911 -18.041 1.00 95.62 69 CYS A O 1
ATOM 514 N N . GLN A 1 70 ? 9.143 -4.644 -17.478 1.00 95.75 70 GLN A N 1
ATOM 515 C CA . GLN A 1 70 ? 9.345 -5.933 -16.837 1.00 95.75 70 GLN A CA 1
ATOM 516 C C . GLN A 1 70 ? 9.183 -5.764 -15.334 1.00 95.75 70 GLN A C 1
ATOM 518 O O . GLN A 1 70 ? 10.057 -5.247 -14.638 1.00 95.75 70 GLN A O 1
ATOM 523 N N . CYS A 1 71 ? 8.010 -6.146 -14.844 1.00 94.88 71 CYS A N 1
ATOM 524 C CA . CYS A 1 71 ? 7.642 -5.975 -13.450 1.00 94.88 71 CYS A CA 1
ATOM 525 C C . CYS A 1 71 ? 8.315 -7.006 -12.543 1.00 94.88 71 CYS A C 1
ATOM 527 O O . CYS A 1 71 ? 8.506 -8.158 -12.931 1.00 94.88 71 CYS A O 1
ATOM 529 N N . LYS A 1 72 ? 8.616 -6.593 -11.308 1.00 92.38 72 LYS A N 1
ATOM 530 C CA . LYS A 1 72 ? 8.944 -7.509 -10.211 1.00 92.38 72 LYS A CA 1
ATOM 531 C C . LYS A 1 72 ? 7.769 -8.459 -9.953 1.00 92.38 72 LYS A C 1
ATOM 533 O O . LYS A 1 72 ? 6.625 -8.156 -10.297 1.00 92.38 72 LYS A O 1
ATOM 538 N N . GLU A 1 73 ? 8.059 -9.592 -9.325 1.00 90.31 73 GLU A N 1
ATOM 539 C CA . GLU A 1 73 ? 7.077 -10.642 -9.047 1.00 90.31 73 GLU A CA 1
ATOM 540 C C . GLU A 1 73 ? 5.801 -10.097 -8.374 1.00 90.31 73 GLU A C 1
ATOM 542 O O . GLU A 1 73 ? 5.854 -9.230 -7.501 1.00 90.31 73 GLU A O 1
ATOM 547 N N . GLY A 1 74 ? 4.638 -10.568 -8.834 1.00 89.19 74 GLY A N 1
ATOM 548 C CA . GLY A 1 74 ? 3.315 -10.148 -8.355 1.00 89.19 74 GLY A CA 1
ATOM 549 C C . GLY A 1 74 ? 2.755 -8.867 -8.995 1.00 89.19 74 GLY A C 1
ATOM 550 O O . GLY A 1 74 ? 1.528 -8.733 -9.103 1.00 89.19 74 GLY A O 1
ATOM 551 N N . TYR A 1 75 ? 3.608 -7.954 -9.472 1.00 92.94 75 TYR A N 1
ATOM 552 C CA . TYR A 1 75 ? 3.175 -6.705 -10.103 1.00 92.94 75 TYR A CA 1
ATOM 553 C C . TYR A 1 75 ? 2.725 -6.902 -11.552 1.00 92.94 75 TYR A C 1
ATOM 555 O O . TYR A 1 75 ? 3.310 -7.653 -12.328 1.00 92.94 75 TYR A O 1
ATOM 563 N N . GLN A 1 76 ? 1.676 -6.176 -11.926 1.00 92.12 76 GLN A N 1
ATOM 564 C CA . GLN A 1 76 ? 1.002 -6.319 -13.209 1.00 92.12 76 GLN A CA 1
ATOM 565 C C . GLN A 1 76 ? 1.418 -5.226 -14.201 1.00 92.12 76 GLN A C 1
ATOM 567 O O . GLN A 1 76 ? 1.543 -4.043 -13.859 1.00 92.12 76 GLN A O 1
ATOM 572 N N . ARG A 1 77 ? 1.574 -5.626 -15.466 1.00 91.75 77 ARG A N 1
ATOM 573 C CA . ARG A 1 77 ? 1.708 -4.718 -16.617 1.00 91.75 77 ARG A CA 1
ATOM 574 C C . ARG A 1 77 ? 0.446 -3.846 -16.768 1.00 91.75 77 ARG A C 1
ATOM 576 O O . ARG A 1 77 ? -0.616 -4.243 -16.290 1.00 91.75 77 ARG A O 1
ATOM 583 N N . PRO A 1 78 ? 0.525 -2.664 -17.409 1.00 91.38 78 PRO A N 1
ATOM 584 C CA . PRO A 1 78 ? 1.633 -2.160 -18.235 1.00 91.38 78 PRO A CA 1
ATOM 585 C C . PRO A 1 78 ? 2.767 -1.459 -17.481 1.00 91.38 78 PRO A C 1
ATOM 587 O O . PRO A 1 78 ? 3.891 -1.519 -17.950 1.00 91.38 78 PRO A O 1
ATOM 590 N N . HIS A 1 79 ? 2.513 -0.861 -16.311 1.00 92.81 79 HIS A N 1
ATOM 591 C CA . HIS A 1 79 ? 3.500 -0.019 -15.611 1.00 92.81 79 HIS A CA 1
ATOM 592 C C . HIS A 1 79 ? 3.918 -0.544 -14.227 1.00 92.81 79 HIS A C 1
ATOM 594 O O . HIS A 1 79 ? 4.573 0.176 -13.486 1.00 92.81 79 HIS A O 1
ATOM 600 N N . CYS A 1 80 ? 3.535 -1.762 -13.831 1.00 93.81 80 CYS A N 1
ATOM 601 C CA . CYS A 1 80 ? 3.854 -2.327 -12.507 1.00 93.81 80 CYS A CA 1
ATOM 602 C C . CYS A 1 80 ? 3.195 -1.583 -11.332 1.00 93.81 80 CYS A C 1
ATOM 604 O O . CYS A 1 80 ? 3.720 -1.543 -10.220 1.00 93.81 80 CYS A O 1
ATOM 606 N N . ARG A 1 81 ? 2.018 -0.985 -11.563 1.00 90.44 81 ARG A N 1
ATOM 607 C CA . ARG A 1 81 ? 1.283 -0.241 -10.528 1.00 90.44 81 ARG A CA 1
ATOM 608 C C . ARG A 1 81 ? 0.582 -1.164 -9.531 1.00 90.44 81 ARG A C 1
ATOM 610 O O . ARG A 1 81 ? 0.646 -0.916 -8.333 1.00 90.44 81 ARG A O 1
ATOM 617 N N . LEU A 1 82 ? -0.116 -2.182 -10.030 1.00 88.94 82 LEU A N 1
ATOM 618 C CA . LEU A 1 82 ? -1.003 -3.038 -9.241 1.00 88.94 82 LEU A CA 1
ATOM 619 C C . LEU A 1 82 ? -0.320 -4.368 -8.921 1.00 88.94 82 LEU A C 1
ATOM 621 O O . LEU A 1 82 ? 0.237 -4.987 -9.823 1.00 88.94 82 LEU A O 1
ATOM 625 N N . CYS A 1 83 ? -0.419 -4.829 -7.675 1.00 90.25 83 CYS A N 1
ATOM 626 C CA . CYS A 1 83 ? -0.033 -6.180 -7.277 1.00 90.25 83 CYS A CA 1
ATOM 627 C C . CYS A 1 83 ? -1.210 -6.867 -6.581 1.00 90.25 83 CYS A C 1
ATOM 629 O O . CYS A 1 83 ? -1.573 -6.494 -5.470 1.00 90.25 83 CYS A O 1
ATOM 631 N N . LEU A 1 84 ? -1.816 -7.859 -7.237 1.00 86.25 84 LEU A N 1
ATOM 632 C CA . LEU A 1 84 ? -2.976 -8.580 -6.693 1.00 86.25 84 LEU A CA 1
ATOM 633 C C . LEU A 1 84 ? -2.584 -9.673 -5.687 1.00 86.25 84 LEU A C 1
ATOM 635 O O . LEU A 1 84 ? -3.402 -10.055 -4.860 1.00 86.25 84 LEU A O 1
ATOM 639 N N . GLY A 1 85 ? -1.345 -10.170 -5.763 1.00 83.31 85 GLY A N 1
ATOM 640 C CA . GLY A 1 85 ? -0.824 -11.224 -4.885 1.00 83.31 85 GLY A CA 1
ATOM 641 C C . GLY A 1 85 ? 0.063 -10.725 -3.741 1.00 83.31 85 GLY A C 1
ATOM 642 O O . GLY A 1 85 ? 0.585 -11.542 -2.989 1.00 83.31 85 GLY A O 1
ATOM 643 N N . CYS A 1 86 ? 0.276 -9.413 -3.613 1.00 84.94 86 CYS A N 1
ATOM 644 C CA . CYS A 1 86 ? 1.110 -8.862 -2.548 1.00 84.94 86 CYS A CA 1
ATOM 645 C C . CYS A 1 86 ? 0.321 -8.778 -1.229 1.00 84.94 86 CYS A C 1
ATOM 647 O O . CYS A 1 86 ? -0.889 -8.538 -1.261 1.00 84.94 86 CYS A O 1
ATOM 649 N N . PRO A 1 87 ? 0.986 -8.921 -0.066 1.00 85.94 87 PRO A N 1
ATOM 650 C CA . PRO A 1 87 ? 0.356 -8.702 1.233 1.00 85.94 87 PRO A CA 1
ATOM 651 C C . PRO A 1 87 ? -0.306 -7.322 1.318 1.00 85.94 87 PRO A C 1
ATOM 653 O O . PRO A 1 87 ? 0.293 -6.333 0.894 1.00 85.94 87 PRO A O 1
ATOM 656 N N . ASP A 1 88 ? -1.512 -7.247 1.896 1.00 87.44 88 ASP A N 1
ATOM 657 C CA . ASP A 1 88 ? -2.222 -5.971 2.042 1.00 87.44 88 ASP A CA 1
ATOM 658 C C . ASP A 1 88 ? -1.366 -5.013 2.900 1.00 87.44 88 ASP A C 1
ATOM 660 O O . ASP A 1 88 ? -1.055 -5.329 4.063 1.00 87.44 88 ASP A O 1
ATOM 664 N N . PRO A 1 89 ? -0.962 -3.846 2.362 1.00 88.12 89 PRO A N 1
ATOM 665 C CA . PRO A 1 89 ? -0.168 -2.876 3.103 1.00 88.12 89 PRO A CA 1
ATOM 666 C C . PRO A 1 89 ? -0.849 -2.429 4.403 1.00 88.12 89 PRO A C 1
ATOM 668 O O . PRO A 1 89 ? -0.175 -2.138 5.391 1.00 88.12 89 PRO A O 1
ATOM 671 N N . CYS A 1 90 ? -2.183 -2.475 4.443 1.00 89.38 90 CYS A N 1
ATOM 672 C CA . CYS A 1 90 ? -2.958 -2.141 5.627 1.00 89.38 90 CYS A CA 1
ATOM 673 C C . CYS A 1 90 ? -2.761 -3.102 6.799 1.00 89.38 90 CYS A C 1
ATOM 675 O O . CYS A 1 90 ? -2.915 -2.684 7.941 1.00 89.38 90 CYS A O 1
ATOM 677 N N . GLN A 1 91 ? -2.397 -4.361 6.547 1.00 89.56 91 GLN A N 1
ATOM 678 C CA . GLN A 1 91 ? -2.064 -5.304 7.617 1.00 89.56 91 GLN A CA 1
ATOM 679 C C . GLN A 1 91 ? -0.570 -5.285 7.931 1.00 89.56 91 GLN A C 1
ATOM 681 O O . GLN A 1 91 ? -0.168 -5.283 9.091 1.00 89.56 91 GLN A O 1
ATOM 686 N N . THR A 1 92 ? 0.276 -5.230 6.902 1.00 89.81 92 THR A N 1
ATOM 687 C CA . THR A 1 92 ? 1.730 -5.326 7.098 1.00 89.81 92 THR A CA 1
ATOM 688 C C . THR A 1 92 ? 2.348 -4.076 7.722 1.00 89.81 92 THR A C 1
ATOM 690 O O . THR A 1 92 ? 3.375 -4.181 8.392 1.00 89.81 92 THR A O 1
ATOM 693 N N . LYS A 1 93 ? 1.739 -2.895 7.541 1.00 91.62 93 LYS A N 1
ATOM 694 C CA . LYS A 1 93 ? 2.241 -1.621 8.086 1.00 91.62 93 LYS A CA 1
ATOM 695 C C . LYS A 1 93 ? 1.425 -1.078 9.261 1.00 91.62 93 LYS A C 1
ATOM 697 O O . LYS A 1 93 ? 1.735 0.005 9.746 1.00 91.62 93 LYS A O 1
ATOM 702 N N . GLN A 1 94 ? 0.454 -1.827 9.782 1.00 91.81 94 GLN A N 1
ATOM 703 C CA . GLN A 1 94 ? -0.440 -1.371 10.857 1.00 91.81 94 GLN A CA 1
ATOM 704 C C . GLN A 1 94 ? 0.303 -0.866 12.113 1.00 91.81 94 GLN A C 1
ATOM 706 O O . GLN A 1 94 ? 0.019 0.221 12.606 1.00 91.81 94 GLN A O 1
ATOM 711 N N . ASN A 1 95 ? 1.351 -1.576 12.547 1.00 92.12 95 ASN A N 1
ATOM 712 C CA . ASN A 1 95 ? 2.161 -1.188 13.708 1.00 92.12 95 ASN A CA 1
ATOM 713 C C . ASN A 1 95 ? 2.953 0.107 13.459 1.00 92.12 95 ASN A C 1
ATOM 715 O O . ASN A 1 95 ? 3.250 0.852 14.389 1.00 92.12 95 ASN A O 1
ATOM 719 N N . CYS A 1 96 ? 3.324 0.370 12.201 1.00 93.62 96 CYS A N 1
ATOM 720 C CA . CYS A 1 96 ? 3.950 1.632 11.826 1.00 93.62 96 CYS A CA 1
ATOM 721 C C . CYS A 1 96 ? 2.947 2.782 11.868 1.00 93.62 96 CYS A C 1
ATOM 723 O O . CYS A 1 96 ? 3.320 3.873 12.272 1.00 93.62 96 CYS A O 1
ATOM 725 N N . ILE A 1 97 ? 1.690 2.546 11.489 1.00 94.50 97 ILE A N 1
ATOM 726 C CA . ILE A 1 97 ? 0.633 3.559 11.559 1.00 94.50 97 ILE A CA 1
ATOM 727 C C . ILE A 1 97 ? 0.331 3.943 13.011 1.00 94.50 97 ILE A C 1
ATOM 729 O O . ILE A 1 97 ? 0.280 5.130 13.319 1.00 94.50 97 ILE A O 1
ATOM 733 N N . GLU A 1 98 ? 0.199 2.961 13.908 1.00 93.88 98 GLU A N 1
ATOM 734 C CA . GLU A 1 98 ? 0.024 3.207 15.349 1.00 93.88 98 GLU A CA 1
ATOM 735 C C . GLU A 1 98 ? 1.186 4.036 15.917 1.00 93.88 98 GLU A C 1
ATOM 737 O O . GLU A 1 98 ? 0.980 5.032 16.613 1.00 93.88 98 GLU A O 1
ATOM 742 N N . CYS A 1 99 ? 2.413 3.669 15.547 1.00 93.88 99 CYS A N 1
ATOM 743 C CA . CYS A 1 99 ? 3.612 4.352 15.996 1.00 93.88 99 CYS A CA 1
ATOM 744 C C . CYS A 1 99 ? 3.732 5.785 15.460 1.00 93.88 99 CYS A C 1
ATOM 746 O O . CYS A 1 99 ? 3.949 6.706 16.238 1.00 93.88 99 CYS A O 1
ATOM 748 N N . LEU A 1 100 ? 3.569 5.981 14.149 1.00 93.38 100 LEU A N 1
ATOM 749 C CA . LEU A 1 100 ? 3.719 7.286 13.499 1.00 93.38 100 LEU A CA 1
ATOM 750 C C . LEU A 1 100 ? 2.584 8.254 13.860 1.00 93.38 100 LEU A C 1
ATOM 752 O O . LEU A 1 100 ? 2.812 9.455 13.923 1.00 93.38 100 LEU A O 1
ATOM 756 N N . GLY A 1 101 ? 1.365 7.747 14.067 1.00 93.06 101 GLY A N 1
ATOM 757 C CA . GLY A 1 101 ? 0.204 8.588 14.356 1.00 93.06 101 GLY A CA 1
ATOM 758 C C . GLY A 1 101 ? 0.016 8.922 15.836 1.00 93.06 101 GLY A C 1
ATOM 759 O O . GLY A 1 101 ? -0.475 10.004 16.154 1.00 93.06 101 GLY A O 1
ATOM 760 N N . PHE A 1 102 ? 0.375 8.003 16.740 1.00 92.25 102 PHE A N 1
ATOM 761 C CA . PHE A 1 102 ? 0.003 8.090 18.159 1.00 92.25 102 PHE A CA 1
ATOM 762 C C . PHE A 1 102 ? 1.150 7.787 19.130 1.00 92.25 102 PHE A C 1
ATOM 764 O O . PHE A 1 102 ? 0.895 7.620 20.323 1.00 92.25 102 PHE A O 1
ATOM 771 N N . ASP A 1 103 ? 2.394 7.663 18.653 1.00 90.56 103 ASP A N 1
ATOM 772 C CA . ASP A 1 103 ? 3.571 7.351 19.478 1.00 90.56 103 ASP A CA 1
ATOM 773 C C . ASP A 1 103 ? 3.340 6.154 20.424 1.00 90.56 103 ASP A C 1
ATOM 775 O O . ASP A 1 103 ? 3.705 6.157 21.610 1.00 90.56 103 ASP A O 1
ATOM 779 N N . SER A 1 104 ? 2.686 5.114 19.907 1.00 90.25 104 SER A N 1
ATOM 780 C CA . SER A 1 104 ? 2.292 3.912 20.646 1.00 90.25 104 SER A CA 1
ATOM 781 C C . SER A 1 104 ? 2.637 2.634 19.870 1.00 90.25 104 SER A C 1
ATOM 783 O O . SER A 1 104 ? 3.339 2.669 18.855 1.00 90.25 104 SER A O 1
ATOM 785 N N . GLY A 1 105 ? 2.253 1.478 20.407 1.00 89.06 105 GLY A N 1
ATOM 786 C CA . GLY A 1 105 ? 2.524 0.193 19.777 1.00 89.06 105 GLY A CA 1
ATOM 787 C C . GLY A 1 105 ? 3.943 -0.356 19.956 1.00 89.06 105 GLY A C 1
ATOM 788 O O . GLY A 1 105 ? 4.788 0.211 20.663 1.00 89.06 105 GLY A O 1
ATOM 789 N N . PRO A 1 106 ? 4.234 -1.495 19.303 1.00 89.38 106 PRO A N 1
ATOM 790 C CA . PRO A 1 106 ? 5.487 -2.230 19.480 1.00 89.38 106 PRO A CA 1
ATOM 791 C C . PRO A 1 106 ? 6.706 -1.469 18.944 1.00 89.38 106 PRO A C 1
ATOM 793 O O . PRO A 1 106 ? 7.820 -1.675 19.425 1.00 89.38 106 PRO A O 1
ATOM 796 N N . PHE A 1 107 ? 6.503 -0.570 17.975 1.00 90.12 107 PHE A N 1
ATOM 797 C CA . PHE A 1 107 ? 7.578 0.200 17.348 1.00 90.12 107 PHE A CA 1
ATOM 798 C C . PHE A 1 107 ? 7.820 1.575 17.968 1.00 90.12 107 PHE A C 1
ATOM 800 O O . PHE A 1 107 ? 8.701 2.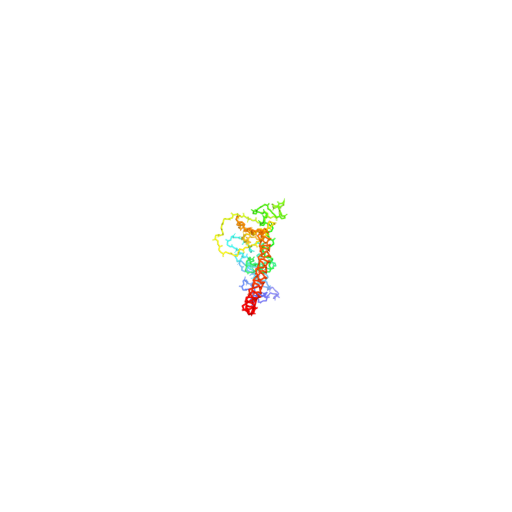293 17.504 1.00 90.12 107 PHE A O 1
ATOM 807 N N . LYS A 1 108 ? 7.134 1.931 19.064 1.00 88.06 108 LYS A N 1
ATOM 808 C CA . LYS A 1 108 ? 7.284 3.229 19.745 1.00 88.06 108 LYS A CA 1
ATOM 809 C C . LYS A 1 108 ? 8.743 3.659 19.952 1.00 88.06 108 LYS A C 1
ATOM 811 O O . LYS A 1 108 ? 9.090 4.816 19.750 1.00 88.06 108 LYS A O 1
ATOM 816 N N . LYS A 1 109 ? 9.624 2.730 20.343 1.00 88.75 109 LYS A N 1
ATOM 817 C CA . LYS A 1 109 ? 11.040 3.030 20.638 1.00 88.75 109 LYS A CA 1
ATOM 818 C C . LYS A 1 109 ? 11.925 3.176 19.395 1.00 88.75 109 LYS A C 1
ATOM 820 O O . LYS A 1 109 ? 12.962 3.823 19.472 1.00 88.75 109 LYS A O 1
ATOM 825 N N . ASN A 1 110 ? 11.563 2.554 18.275 1.00 92.06 110 ASN A N 1
ATOM 826 C CA . ASN A 1 110 ? 12.370 2.499 17.050 1.00 92.06 110 ASN A CA 1
ATOM 827 C C . ASN A 1 110 ? 11.600 2.969 15.802 1.00 92.06 110 ASN A C 1
ATOM 829 O O . ASN A 1 110 ? 11.975 2.628 14.678 1.00 92.06 110 ASN A O 1
ATOM 833 N N . CYS A 1 111 ? 10.566 3.789 16.001 1.00 89.81 111 CYS A N 1
ATOM 834 C CA . CYS A 1 111 ? 9.631 4.251 14.975 1.00 89.81 111 CYS A CA 1
ATOM 835 C C . CYS A 1 111 ? 10.328 4.831 13.744 1.00 89.81 111 CYS A C 1
ATOM 837 O O . CYS A 1 111 ? 10.066 4.447 12.602 1.00 89.81 111 CYS A O 1
ATOM 839 N N . SER A 1 112 ? 11.275 5.740 13.985 1.00 86.88 112 SER A N 1
ATOM 840 C CA . SER A 1 112 ? 11.959 6.477 12.927 1.00 86.88 112 SER A CA 1
ATOM 841 C C . SER A 1 112 ? 12.804 5.565 12.039 1.00 86.88 112 SER A C 1
ATOM 843 O O . SER A 1 112 ? 12.886 5.770 10.831 1.00 86.88 112 SER A O 1
ATOM 845 N N . LEU A 1 113 ? 13.409 4.528 12.624 1.00 86.56 113 LEU A N 1
ATOM 846 C CA . LEU A 1 113 ? 14.239 3.582 11.886 1.00 86.56 113 LEU A CA 1
ATOM 847 C C . LEU A 1 113 ? 13.391 2.550 11.133 1.00 86.56 113 LEU A C 1
ATOM 849 O O . LEU A 1 113 ? 13.713 2.230 9.992 1.00 86.56 113 LEU A O 1
ATOM 853 N N . ALA A 1 114 ? 12.327 2.044 11.762 1.00 84.75 114 ALA A N 1
ATOM 854 C CA . ALA A 1 114 ? 11.495 0.976 11.211 1.00 84.75 114 ALA A CA 1
ATOM 855 C C . ALA A 1 114 ? 10.469 1.465 10.171 1.00 84.75 114 ALA A C 1
ATOM 857 O O . ALA A 1 114 ? 10.134 0.718 9.254 1.00 84.75 114 ALA A O 1
ATOM 858 N N . CYS A 1 115 ? 9.971 2.701 10.301 1.00 88.19 115 CYS A N 1
ATOM 859 C CA . CYS A 1 115 ? 8.778 3.161 9.581 1.00 88.19 115 CYS A CA 1
ATOM 860 C C . CYS A 1 115 ? 8.980 4.487 8.827 1.00 88.19 115 CYS A C 1
ATOM 862 O O . CYS A 1 115 ? 8.632 4.588 7.651 1.00 88.19 115 CYS A O 1
ATOM 864 N N . SER A 1 116 ? 9.581 5.495 9.470 1.00 80.62 116 SER A N 1
ATOM 865 C CA . SER A 1 116 ? 9.633 6.879 8.952 1.00 80.62 116 SER A CA 1
ATOM 866 C C . SER A 1 116 ? 10.375 7.030 7.611 1.00 80.62 116 SER A C 1
ATOM 868 O O . SER A 1 116 ? 10.064 7.926 6.837 1.00 80.62 116 SER A O 1
ATOM 870 N N . LYS A 1 117 ? 11.309 6.124 7.281 1.00 83.88 117 LYS A N 1
ATOM 871 C CA . LYS A 1 117 ? 12.062 6.167 6.010 1.00 83.88 117 LYS A CA 1
ATOM 872 C C . LYS A 1 117 ? 11.266 5.760 4.766 1.00 83.88 117 LYS A C 1
ATOM 874 O O . LYS A 1 117 ? 11.679 6.106 3.670 1.00 83.88 117 LYS A O 1
ATOM 879 N N . THR A 1 118 ? 10.195 4.982 4.916 1.00 85.62 118 THR A N 1
ATOM 880 C CA . THR A 1 118 ? 9.433 4.423 3.776 1.00 85.62 118 THR A CA 1
ATOM 881 C C . THR A 1 118 ? 7.973 4.857 3.764 1.00 85.62 118 THR A C 1
ATOM 883 O O . THR A 1 118 ? 7.296 4.679 2.755 1.00 85.62 118 THR A O 1
ATOM 886 N N . ILE A 1 119 ? 7.476 5.420 4.868 1.00 92.44 119 ILE A N 1
ATOM 887 C CA . ILE A 1 119 ? 6.080 5.823 5.025 1.00 92.44 119 ILE A CA 1
ATOM 888 C C . ILE A 1 119 ? 6.025 7.321 5.318 1.00 92.44 119 ILE A C 1
ATOM 890 O O . ILE A 1 119 ? 6.336 7.771 6.423 1.00 92.44 119 ILE A O 1
ATOM 894 N N . PHE A 1 120 ? 5.573 8.084 4.330 1.00 92.31 120 PHE A N 1
ATOM 895 C CA . PHE A 1 120 ? 5.216 9.487 4.487 1.00 92.31 120 PHE A CA 1
ATOM 896 C C . PHE A 1 120 ? 3.808 9.560 5.070 1.00 92.31 120 PHE A C 1
ATOM 898 O O . PHE A 1 120 ? 2.869 9.064 4.454 1.00 92.31 120 PHE A O 1
ATOM 905 N N . HIS A 1 121 ? 3.646 10.147 6.253 1.00 92.81 121 HIS A N 1
ATOM 906 C CA . HIS A 1 121 ? 2.359 10.176 6.945 1.00 92.81 121 HIS A CA 1
ATOM 907 C C . HIS A 1 121 ? 1.876 11.604 7.194 1.00 92.81 121 HIS A C 1
ATOM 909 O O . HIS A 1 121 ? 2.676 12.528 7.348 1.00 92.81 121 HIS A O 1
ATOM 915 N N . MET A 1 122 ? 0.557 11.768 7.268 1.00 93.69 122 MET A N 1
ATOM 916 C CA . MET A 1 122 ? -0.091 13.004 7.693 1.00 93.69 122 MET A CA 1
ATOM 917 C C . MET A 1 122 ? -1.335 12.711 8.528 1.00 93.69 122 MET A C 1
ATOM 919 O O . MET A 1 122 ? -2.073 11.763 8.260 1.00 93.69 122 MET A O 1
ATOM 923 N N . MET A 1 123 ? -1.570 13.551 9.534 1.00 94.06 123 MET A N 1
ATOM 924 C CA . MET A 1 123 ? -2.728 13.444 10.418 1.00 94.06 123 MET A CA 1
ATOM 925 C C . MET A 1 123 ? -3.874 14.309 9.892 1.00 94.06 123 MET A C 1
ATOM 927 O O . MET A 1 123 ? -3.722 15.524 9.757 1.00 94.06 123 MET A O 1
ATOM 931 N N . VAL A 1 124 ? -5.029 13.700 9.639 1.00 94.12 124 VAL A N 1
ATOM 932 C CA . VAL A 1 124 ? -6.214 14.363 9.076 1.00 94.12 124 VAL A CA 1
ATOM 933 C C . VAL A 1 124 ? -7.398 14.299 10.036 1.00 94.12 124 VAL A C 1
ATOM 935 O O . VAL A 1 124 ? -7.534 13.355 10.812 1.00 94.12 124 VAL A O 1
ATOM 938 N N . ASP A 1 125 ? -8.262 15.312 9.991 1.00 91.88 125 ASP A N 1
ATOM 939 C CA . ASP A 1 125 ? -9.504 15.338 10.779 1.00 91.88 125 ASP A CA 1
ATOM 940 C C . ASP A 1 125 ? -10.633 14.567 10.080 1.00 91.88 125 ASP A C 1
ATOM 942 O O . ASP A 1 125 ? -11.486 13.973 10.732 1.00 91.88 125 ASP A O 1
ATOM 946 N N . GLN A 1 126 ? -10.612 14.534 8.745 1.00 90.69 126 GLN A N 1
ATOM 947 C CA . GLN A 1 126 ? -11.539 13.774 7.917 1.00 90.69 126 GLN A CA 1
ATOM 948 C C . GLN A 1 126 ? -10.860 13.374 6.605 1.00 90.69 126 GLN A C 1
ATOM 950 O O . GLN A 1 126 ? -10.027 14.105 6.070 1.00 90.69 126 GLN A O 1
ATOM 955 N N . PHE A 1 127 ? -11.254 12.229 6.053 1.00 88.31 127 PHE A N 1
ATOM 956 C CA . PHE A 1 127 ? -10.837 11.822 4.717 1.00 88.31 127 PHE A CA 1
ATOM 957 C C . PHE A 1 127 ? -11.548 12.646 3.638 1.00 88.31 127 PHE A C 1
ATOM 959 O O . PHE A 1 127 ? -12.775 12.697 3.594 1.00 88.31 127 PHE A O 1
ATOM 966 N N . THR A 1 128 ? -10.781 13.235 2.723 1.00 79.69 128 THR A N 1
ATOM 967 C CA . THR A 1 128 ? -11.298 14.071 1.624 1.00 79.69 128 THR A CA 1
ATOM 968 C C . THR A 1 128 ? -11.924 13.267 0.478 1.00 79.69 128 THR A C 1
A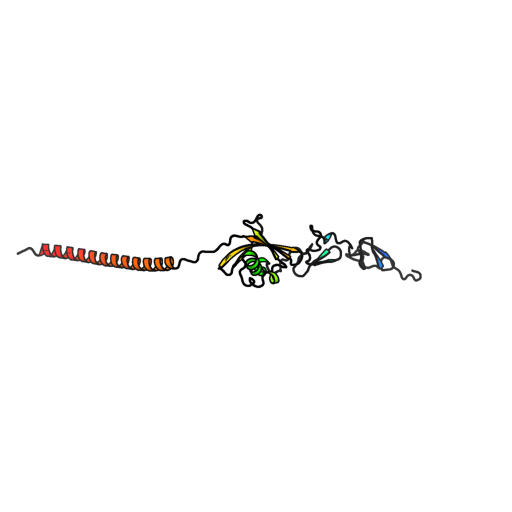TOM 970 O O . THR A 1 128 ? -12.744 13.796 -0.265 1.00 79.69 128 THR A O 1
ATOM 973 N N . ILE A 1 129 ? -11.565 11.986 0.328 1.00 75.38 129 ILE A N 1
ATOM 974 C CA . ILE A 1 129 ? -11.991 11.121 -0.791 1.00 75.38 129 ILE A CA 1
ATOM 975 C C . ILE A 1 129 ? -12.593 9.808 -0.258 1.00 75.38 129 ILE A C 1
ATOM 977 O O . ILE A 1 129 ? -12.102 9.256 0.719 1.00 75.38 129 ILE A O 1
ATOM 981 N N . ALA A 1 130 ? -13.618 9.246 -0.897 1.00 67.94 130 ALA A N 1
ATOM 982 C CA . ALA A 1 130 ? -14.166 7.930 -0.544 1.00 67.94 130 ALA A CA 1
ATOM 983 C C . ALA A 1 130 ? -13.367 6.775 -1.195 1.00 67.94 130 ALA A C 1
ATOM 985 O O . ALA A 1 130 ? -13.865 6.069 -2.068 1.00 67.94 130 ALA A O 1
ATOM 986 N N . THR A 1 131 ? -12.099 6.605 -0.814 1.00 75.19 131 THR A N 1
ATOM 987 C CA . THR A 1 131 ? -11.252 5.466 -1.228 1.00 75.19 131 THR A CA 1
ATOM 988 C C . THR A 1 131 ? -11.263 4.340 -0.188 1.00 75.19 131 THR A C 1
ATOM 990 O O . THR A 1 131 ? -11.796 4.509 0.910 1.00 75.19 131 THR A O 1
ATOM 993 N N . LYS A 1 132 ? -10.684 3.173 -0.526 1.00 82.38 132 LYS A N 1
ATOM 994 C CA . LYS A 1 132 ? -10.536 2.035 0.399 1.00 82.38 132 LYS A CA 1
ATOM 995 C C . LYS A 1 132 ? -9.782 2.497 1.652 1.00 82.38 132 LYS A C 1
ATOM 997 O O . LYS A 1 132 ? -8.590 2.780 1.595 1.00 82.38 132 LYS A O 1
ATOM 1002 N N . GLN A 1 133 ? -10.498 2.577 2.767 1.00 90.12 133 GLN A N 1
ATOM 1003 C CA . GLN A 1 133 ? -9.942 2.880 4.081 1.00 90.12 133 GLN A CA 1
ATOM 1004 C C . GLN A 1 133 ? -9.609 1.592 4.827 1.00 90.12 133 GLN A C 1
ATOM 1006 O O . GLN A 1 133 ? -10.234 0.549 4.622 1.00 90.12 133 GLN A O 1
ATOM 1011 N N . CYS A 1 134 ? -8.638 1.690 5.715 1.00 91.94 134 CYS A N 1
ATOM 1012 C CA . CYS A 1 134 ? -8.143 0.603 6.528 1.00 91.94 134 CYS A CA 1
ATOM 1013 C C . CYS A 1 134 ? -8.397 0.896 8.000 1.00 91.94 134 CYS A C 1
ATOM 1015 O O . CYS A 1 134 ? -8.394 2.048 8.436 1.00 91.94 134 CYS A O 1
ATOM 1017 N N . GLN A 1 135 ? -8.673 -0.167 8.750 1.00 91.94 135 GLN A N 1
ATOM 1018 C CA . GLN A 1 135 ? -8.990 -0.095 10.167 1.00 91.94 135 GLN A CA 1
ATOM 1019 C C . GLN A 1 135 ? -8.160 -1.118 10.928 1.00 91.94 135 GLN A C 1
ATOM 1021 O O . GLN A 1 135 ? -8.080 -2.283 10.533 1.00 91.94 135 GLN A O 1
ATOM 1026 N N . HIS A 1 136 ? -7.538 -0.668 12.009 1.00 92.75 136 HIS A N 1
ATOM 1027 C CA . HIS A 1 136 ? -6.684 -1.483 12.857 1.00 92.75 136 HIS A CA 1
ATOM 1028 C C . HIS A 1 136 ? -6.970 -1.180 14.325 1.00 92.75 136 HIS A C 1
ATOM 1030 O O . HIS A 1 136 ? -7.287 -0.044 14.665 1.00 92.75 136 HIS A O 1
ATOM 1036 N N . LYS A 1 137 ? -6.874 -2.193 15.186 1.00 91.94 137 LYS A N 1
ATOM 1037 C CA . LYS A 1 137 ? -7.059 -2.042 16.627 1.00 91.94 137 LYS A CA 1
ATOM 1038 C C . LYS A 1 137 ? -5.694 -1.878 17.286 1.00 91.94 137 LYS A C 1
ATOM 1040 O O . LYS A 1 137 ? -4.866 -2.771 17.148 1.00 91.94 137 LYS A O 1
ATOM 1045 N N . ASP A 1 138 ? -5.484 -0.761 17.968 1.00 90.44 138 ASP A N 1
ATOM 1046 C CA . ASP A 1 138 ? -4.218 -0.443 18.625 1.00 90.44 138 ASP A CA 1
ATOM 1047 C C . ASP A 1 138 ? -4.003 -1.227 19.931 1.00 90.44 138 ASP A C 1
ATOM 1049 O O . ASP A 1 138 ? -4.851 -2.012 20.376 1.00 90.44 138 ASP A O 1
ATOM 1053 N N . SER A 1 139 ? -2.852 -0.993 20.561 1.00 87.31 139 SER A N 1
ATOM 1054 C CA . SER A 1 139 ? -2.459 -1.623 21.827 1.00 87.31 139 SER A CA 1
ATOM 1055 C C . SER A 1 139 ? -3.364 -1.253 23.010 1.00 87.31 139 SER A C 1
ATOM 1057 O O . SER A 1 139 ? -3.383 -1.971 24.008 1.00 87.31 139 SER A O 1
ATOM 1059 N N . GLU A 1 140 ? -4.112 -0.150 22.915 1.00 85.06 140 GLU A N 1
ATOM 1060 C CA . GLU A 1 140 ? -5.072 0.315 23.928 1.00 85.06 140 GLU A CA 1
ATOM 1061 C C . GLU A 1 140 ? -6.493 -0.209 23.653 1.00 85.06 140 GLU A C 1
ATOM 1063 O O . GLU A 1 140 ? -7.402 -0.052 24.466 1.00 85.06 140 GLU A O 1
ATOM 1068 N N . GLY A 1 141 ? -6.685 -0.890 22.523 1.00 86.69 141 GLY A N 1
ATOM 1069 C CA . GLY A 1 141 ? -7.950 -1.460 22.099 1.00 86.69 141 GLY A CA 1
ATOM 1070 C C . GLY A 1 141 ? -8.874 -0.494 21.355 1.00 86.69 141 GLY A C 1
ATOM 1071 O O . GLY A 1 141 ? -10.035 -0.844 21.125 1.00 86.69 141 GLY A O 1
ATOM 1072 N N . CYS A 1 142 ? -8.381 0.673 20.950 1.00 92.19 142 CYS A N 1
ATOM 1073 C CA . CYS A 1 142 ? -9.099 1.628 20.119 1.00 92.19 142 CYS A CA 1
ATOM 1074 C C . C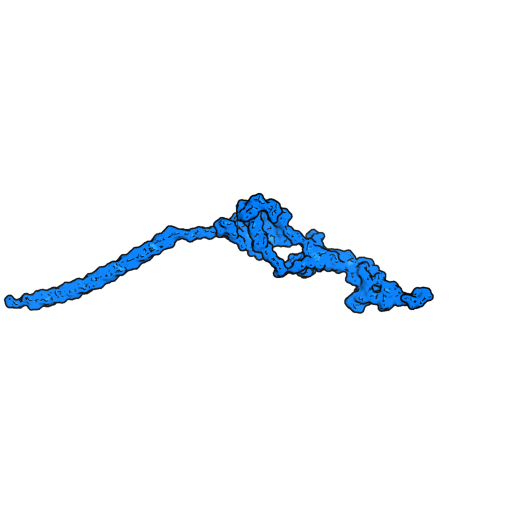YS A 1 142 ? -8.920 1.319 18.629 1.00 92.19 142 CYS A C 1
ATOM 1076 O O . CYS A 1 142 ? -7.900 0.785 18.196 1.00 92.19 142 CYS A O 1
ATOM 1078 N N . TRP A 1 143 ? -9.914 1.672 17.817 1.00 93.00 143 TRP A N 1
ATOM 1079 C CA . TRP A 1 143 ? -9.825 1.554 16.366 1.00 93.00 143 TRP A CA 1
ATOM 1080 C C . TRP A 1 143 ? -9.179 2.798 15.759 1.00 93.00 143 TRP A C 1
ATOM 1082 O O . TRP A 1 143 ? -9.688 3.913 15.883 1.00 93.00 143 TRP A O 1
ATOM 1092 N N . ILE A 1 144 ? -8.080 2.580 15.048 1.00 94.31 144 ILE A N 1
ATOM 1093 C CA . ILE A 1 144 ? -7.412 3.556 14.198 1.00 94.31 144 ILE A CA 1
ATOM 1094 C C . ILE A 1 144 ? -7.923 3.377 12.772 1.00 94.31 144 ILE A C 1
ATOM 1096 O O . ILE A 1 144 ? -7.894 2.271 12.226 1.00 94.31 144 ILE A O 1
ATOM 1100 N N . LYS A 1 145 ? -8.344 4.480 12.152 1.00 94.19 145 LYS A N 1
ATOM 1101 C CA . LYS A 1 145 ? -8.723 4.541 10.739 1.00 94.19 145 LYS A CA 1
ATOM 1102 C C . LYS A 1 145 ? -7.655 5.287 9.956 1.00 94.19 145 LYS A C 1
ATOM 1104 O O . LYS A 1 145 ? -7.237 6.374 10.349 1.00 94.19 145 LYS A O 1
ATOM 1109 N N . PHE A 1 146 ? -7.237 4.721 8.836 1.00 93.81 146 PHE A N 1
ATOM 1110 C CA . PHE A 1 146 ? -6.226 5.325 7.979 1.00 93.81 146 PHE A CA 1
ATOM 1111 C C . PHE A 1 146 ? -6.415 4.912 6.524 1.00 93.81 146 PHE A C 1
ATOM 1113 O O . PHE A 1 146 ? -7.102 3.938 6.214 1.00 93.81 146 PHE A O 1
ATOM 1120 N N . LYS A 1 147 ? -5.776 5.640 5.620 1.00 92.38 147 LYS A N 1
ATOM 1121 C CA . LYS A 1 147 ? -5.628 5.264 4.217 1.00 92.38 147 LYS A CA 1
ATOM 1122 C C . LYS A 1 147 ? -4.171 5.139 3.874 1.00 92.38 147 LYS A C 1
ATOM 1124 O O . LYS A 1 147 ? -3.335 5.792 4.493 1.00 92.38 147 LYS A O 1
ATOM 1129 N N . MET A 1 148 ? -3.888 4.309 2.883 1.00 90.25 148 MET A N 1
ATOM 1130 C CA . MET A 1 148 ? -2.524 4.050 2.488 1.00 90.25 148 MET A CA 1
ATOM 1131 C C . MET A 1 148 ? -2.431 3.796 0.992 1.00 90.25 148 MET A C 1
ATOM 1133 O O . MET A 1 148 ? -3.090 2.900 0.468 1.00 90.25 148 MET A O 1
ATOM 1137 N N . ASP A 1 149 ? -1.572 4.564 0.335 1.00 87.94 149 ASP A N 1
ATOM 1138 C CA . ASP A 1 149 ? -1.331 4.497 -1.099 1.00 87.94 149 ASP A CA 1
ATOM 1139 C C . ASP A 1 149 ? 0.159 4.294 -1.361 1.00 87.94 149 ASP A C 1
ATOM 1141 O O . ASP A 1 149 ? 1.015 4.973 -0.795 1.00 87.94 149 ASP A O 1
ATOM 1145 N N . GLN A 1 150 ? 0.493 3.339 -2.225 1.00 88.88 150 GLN A N 1
ATOM 1146 C CA . GLN A 1 150 ? 1.881 3.061 -2.580 1.00 88.88 150 GLN A CA 1
ATOM 1147 C C . GLN A 1 150 ? 2.325 3.995 -3.712 1.00 88.88 150 GLN A C 1
ATOM 1149 O O . GLN A 1 150 ? 1.808 3.908 -4.830 1.00 88.88 150 GLN A O 1
ATOM 1154 N N . LEU A 1 151 ? 3.314 4.846 -3.438 1.00 87.81 151 LEU A N 1
ATOM 1155 C CA . LEU A 1 151 ? 3.805 5.875 -4.353 1.00 87.81 151 LEU A CA 1
ATOM 1156 C C . LEU A 1 151 ? 4.758 5.277 -5.398 1.00 87.81 151 LEU A C 1
ATOM 1158 O O . LEU A 1 151 ? 4.323 4.855 -6.469 1.00 87.81 151 LEU A O 1
ATOM 1162 N N . PHE A 1 152 ? 6.048 5.183 -5.080 1.00 89.31 152 PHE A N 1
ATOM 1163 C CA . PHE A 1 152 ? 7.106 4.700 -5.965 1.00 89.31 152 PHE A CA 1
ATOM 1164 C C . PHE A 1 152 ? 7.944 3.643 -5.245 1.00 89.31 152 PHE A C 1
ATOM 1166 O O . PHE A 1 152 ? 8.261 3.785 -4.069 1.00 89.31 152 PHE A O 1
ATOM 1173 N N . GLY A 1 153 ? 8.278 2.551 -5.930 1.00 87.44 153 GLY A N 1
ATOM 1174 C CA . GLY A 1 153 ? 9.003 1.437 -5.327 1.00 87.44 153 GLY A CA 1
ATOM 1175 C C . GLY A 1 153 ? 8.260 0.905 -4.100 1.00 87.44 153 GLY A C 1
ATOM 1176 O O . GLY A 1 153 ? 7.107 0.484 -4.213 1.00 87.44 153 GLY A O 1
ATOM 1177 N N . GLU A 1 154 ? 8.915 0.963 -2.942 1.00 86.50 154 GLU A N 1
ATOM 1178 C CA . GLU A 1 154 ? 8.374 0.558 -1.634 1.00 86.50 154 GLU A CA 1
ATOM 1179 C C . GLU A 1 154 ? 7.998 1.742 -0.730 1.00 86.50 154 GLU A C 1
ATOM 1181 O O . GLU A 1 154 ? 7.836 1.576 0.477 1.00 86.50 154 GLU A O 1
ATOM 1186 N N . GLU A 1 155 ? 7.854 2.937 -1.299 1.00 90.69 155 GLU A N 1
ATOM 1187 C CA . GLU A 1 155 ? 7.406 4.118 -0.569 1.00 90.69 155 GLU A CA 1
ATOM 1188 C C . GLU A 1 155 ? 5.879 4.192 -0.522 1.00 90.69 155 GLU A C 1
ATOM 1190 O O . GLU A 1 155 ? 5.185 3.935 -1.514 1.00 90.69 155 GLU A O 1
ATOM 1195 N N . TYR A 1 156 ? 5.356 4.583 0.636 1.00 91.25 156 TYR A N 1
ATOM 1196 C CA . TYR A 1 156 ? 3.927 4.688 0.905 1.00 91.25 156 TYR A CA 1
ATOM 1197 C C . TYR A 1 156 ? 3.577 6.075 1.433 1.00 91.25 156 TYR A C 1
ATOM 1199 O O . TYR A 1 156 ? 4.330 6.668 2.204 1.00 91.25 156 TYR A O 1
ATOM 1207 N N . SER A 1 157 ? 2.404 6.565 1.051 1.00 92.25 157 SER A N 1
ATOM 1208 C CA . SER A 1 157 ? 1.739 7.697 1.684 1.00 92.25 157 SER A CA 1
ATOM 1209 C C . SER A 1 157 ? 0.626 7.178 2.585 1.00 92.25 157 SER A C 1
ATOM 1211 O O . SER A 1 157 ? -0.114 6.280 2.181 1.00 92.25 157 SER A O 1
ATOM 1213 N N . ALA A 1 158 ? 0.518 7.717 3.797 1.00 93.50 158 ALA A N 1
ATOM 1214 C CA . ALA A 1 158 ? -0.505 7.358 4.763 1.00 93.50 158 ALA A CA 1
ATOM 1215 C C . ALA A 1 158 ? -1.252 8.593 5.285 1.00 93.50 158 ALA A C 1
ATOM 1217 O O . ALA A 1 158 ? -0.650 9.517 5.831 1.00 93.50 158 ALA A O 1
ATOM 1218 N N . GLU A 1 159 ? -2.579 8.577 5.182 1.00 94.19 159 GLU A N 1
ATOM 1219 C CA . GLU A 1 159 ? -3.460 9.551 5.833 1.00 94.19 159 GLU A CA 1
ATOM 1220 C C . GLU A 1 159 ? -4.060 8.896 7.076 1.00 94.19 159 GLU A C 1
ATOM 1222 O O . GLU A 1 159 ? -4.800 7.919 6.962 1.00 94.19 159 GLU A O 1
ATOM 1227 N N . ILE A 1 160 ? -3.748 9.410 8.263 1.00 94.62 160 ILE A N 1
ATOM 1228 C CA . ILE A 1 160 ? -4.164 8.822 9.540 1.00 94.62 160 ILE A CA 1
ATOM 1229 C C . ILE A 1 160 ? -5.195 9.742 10.189 1.00 94.62 160 ILE A C 1
ATOM 1231 O O . ILE A 1 160 ? -4.958 10.941 10.340 1.00 94.62 160 ILE A O 1
ATOM 1235 N N . LEU A 1 161 ? -6.347 9.197 10.576 1.00 94.94 161 LEU A N 1
ATOM 1236 C CA . LEU A 1 161 ? -7.382 9.977 11.246 1.00 94.94 161 LEU A CA 1
ATOM 1237 C C . LEU A 1 161 ? -6.944 10.310 12.679 1.00 94.94 161 LEU A C 1
ATOM 1239 O O . LEU A 1 161 ? -6.559 9.411 13.424 1.00 94.94 161 LEU A O 1
ATOM 1243 N N . LYS A 1 162 ? -7.034 11.581 13.090 1.00 93.81 162 LYS A N 1
ATOM 1244 C CA . LYS A 1 162 ? -6.667 12.004 14.458 1.00 93.81 162 LYS A CA 1
ATOM 1245 C C . LYS A 1 162 ? -7.559 11.390 15.534 1.00 93.81 162 LYS A C 1
ATOM 1247 O O . LYS A 1 162 ? -7.083 11.074 16.622 1.00 93.81 162 LYS A O 1
ATOM 1252 N N . GLN A 1 163 ? -8.850 11.242 15.248 1.00 92.50 163 GLN A N 1
ATOM 1253 C CA . GLN A 1 163 ? -9.808 10.677 16.189 1.00 92.50 163 GLN A CA 1
ATOM 1254 C C . GLN A 1 163 ? -9.792 9.144 16.115 1.00 92.50 163 GLN A C 1
ATOM 1256 O O . GLN A 1 163 ? -10.050 8.566 15.059 1.00 92.50 163 GLN A O 1
ATOM 1261 N N . ARG A 1 164 ? -9.505 8.496 17.252 1.00 91.50 164 ARG A N 1
ATOM 1262 C CA . ARG A 1 164 ? -9.619 7.040 17.434 1.00 91.50 164 ARG A CA 1
ATOM 1263 C C . ARG A 1 164 ? -11.014 6.688 17.949 1.00 91.50 164 ARG A C 1
ATOM 1265 O O . ARG A 1 164 ? -11.543 7.393 18.807 1.00 91.50 164 ARG A O 1
ATOM 1272 N N . ASP A 1 165 ? -11.568 5.570 17.489 1.00 91.69 165 ASP A N 1
ATOM 1273 C CA . ASP A 1 165 ? -12.833 5.044 18.010 1.00 91.69 165 ASP A CA 1
ATOM 1274 C C . ASP A 1 165 ? -12.541 4.032 19.127 1.00 91.69 165 ASP A C 1
ATOM 1276 O O . ASP A 1 165 ? -12.275 2.853 18.877 1.00 91.69 165 ASP A O 1
ATOM 1280 N N . CYS A 1 166 ? -12.554 4.500 20.375 1.00 89.50 166 CYS A N 1
ATOM 1281 C CA . CYS A 1 166 ? -12.330 3.666 21.554 1.00 89.50 166 CYS A CA 1
ATOM 1282 C C . CYS A 1 166 ? -13.670 3.125 22.078 1.00 89.50 166 CYS A C 1
ATOM 1284 O O . CYS A 1 166 ? -14.491 3.919 22.542 1.00 89.50 166 CYS A O 1
ATOM 1286 N N . PRO A 1 167 ? -13.932 1.805 22.021 1.00 85.38 167 PRO A N 1
ATOM 1287 C CA . PRO A 1 167 ? -15.128 1.249 22.637 1.00 85.38 167 PRO A CA 1
ATOM 1288 C C . PRO A 1 167 ? -15.038 1.389 24.160 1.00 85.38 167 PRO A C 1
ATOM 1290 O O . PRO A 1 167 ? -14.019 1.044 24.760 1.00 85.38 167 PRO A O 1
ATOM 1293 N N . GLU A 1 168 ? -16.107 1.874 24.790 1.00 79.81 168 GLU A N 1
ATOM 1294 C CA . GLU A 1 168 ? -16.178 1.929 26.249 1.00 79.81 168 GLU A CA 1
ATOM 1295 C C . GLU A 1 168 ? -16.129 0.504 26.823 1.00 79.81 168 GLU A C 1
ATOM 1297 O O . GLU A 1 168 ? -16.804 -0.399 26.307 1.00 79.81 168 GLU A O 1
ATOM 1302 N N . PRO A 1 169 ? -15.329 0.257 27.876 1.00 76.06 169 PRO A N 1
ATOM 1303 C CA . PRO A 1 169 ? -15.312 -1.047 28.515 1.00 76.06 169 PRO A CA 1
ATOM 1304 C C . PRO A 1 169 ? -16.714 -1.365 29.058 1.00 76.06 169 PRO A C 1
ATOM 1306 O O . PRO A 1 169 ? -17.375 -0.479 29.607 1.00 76.06 169 PRO A O 1
ATOM 1309 N N . PRO A 1 170 ? -17.191 -2.619 28.944 1.00 76.88 170 PRO A N 1
AT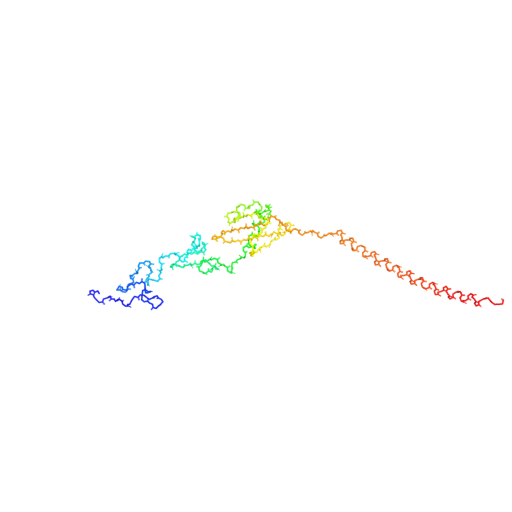OM 1310 C CA . PRO A 1 170 ? -18.508 -2.980 29.449 1.00 76.88 170 PRO A CA 1
ATOM 1311 C C . PRO A 1 170 ? -18.591 -2.677 30.949 1.00 76.88 170 PRO A C 1
ATOM 1313 O O . PRO A 1 170 ? -17.720 -3.073 31.728 1.00 76.88 170 PRO A O 1
ATOM 1316 N N . SER A 1 171 ? -19.644 -1.974 31.370 1.00 81.81 171 SER A N 1
ATOM 1317 C CA . SER A 1 171 ? -19.809 -1.560 32.762 1.00 81.81 171 SER A CA 1
ATOM 1318 C C . SER A 1 171 ? -20.066 -2.772 33.663 1.00 81.81 171 SER A C 1
ATOM 1320 O O . SER A 1 171 ? -21.198 -3.247 33.794 1.00 81.81 171 SER A O 1
ATOM 1322 N N . VAL A 1 172 ? -19.014 -3.255 34.324 1.00 83.88 172 VAL A N 1
ATOM 1323 C CA . VAL A 1 172 ? -19.060 -4.405 35.244 1.00 83.88 172 VAL A CA 1
ATOM 1324 C C . VAL A 1 172 ? -20.102 -4.197 36.350 1.00 83.88 172 VAL A C 1
ATOM 1326 O O . VAL A 1 172 ? -20.845 -5.118 36.682 1.00 83.88 172 VAL A O 1
ATOM 1329 N N . ILE A 1 173 ? -20.228 -2.966 36.861 1.00 86.19 173 ILE A N 1
ATOM 1330 C CA . ILE A 1 173 ? -21.207 -2.603 37.898 1.00 86.19 173 ILE A CA 1
ATOM 1331 C C . ILE A 1 173 ? -22.647 -2.820 37.417 1.00 86.19 173 ILE A C 1
ATOM 1333 O O . ILE A 1 173 ? -23.456 -3.339 38.179 1.00 86.19 173 ILE A O 1
ATOM 1337 N N . ALA A 1 174 ? -22.979 -2.477 36.168 1.00 87.62 174 ALA A N 1
ATOM 1338 C CA . ALA A 1 174 ? -24.336 -2.670 35.653 1.00 87.62 174 ALA A CA 1
ATOM 1339 C C . ALA A 1 174 ? -24.667 -4.157 35.460 1.00 87.62 174 ALA A C 1
ATOM 1341 O O . ALA A 1 174 ? -25.788 -4.573 35.739 1.00 87.62 174 ALA A O 1
ATOM 1342 N N . ILE A 1 175 ? -23.687 -4.967 35.044 1.00 89.31 175 ILE A N 1
ATOM 1343 C CA . ILE A 1 175 ? -23.853 -6.422 34.910 1.00 89.31 175 ILE A CA 1
ATOM 1344 C C . ILE A 1 175 ? -24.105 -7.049 36.289 1.00 89.31 175 ILE A C 1
ATOM 1346 O O . ILE A 1 175 ? -25.083 -7.775 36.478 1.00 89.31 175 ILE A O 1
ATOM 1350 N N . ILE A 1 176 ? -23.267 -6.720 37.278 1.00 91.69 176 ILE A N 1
ATOM 1351 C CA . ILE A 1 176 ? -23.420 -7.219 38.650 1.00 91.69 176 ILE A CA 1
ATOM 1352 C C . ILE A 1 176 ? -24.743 -6.724 39.248 1.00 91.69 176 ILE A C 1
ATOM 1354 O O . ILE A 1 176 ? -25.541 -7.528 39.725 1.00 91.69 176 ILE A O 1
ATOM 1358 N N . GLY A 1 177 ? -25.027 -5.425 39.160 1.00 92.44 177 GLY A N 1
ATOM 1359 C CA . GLY A 1 177 ? -26.256 -4.830 39.681 1.00 92.44 177 GLY A CA 1
ATOM 1360 C C . GLY A 1 177 ? -27.515 -5.428 39.052 1.00 92.44 177 GLY A C 1
ATOM 1361 O O . GLY A 1 177 ? -28.443 -5.795 39.770 1.00 92.44 177 GLY A O 1
ATOM 1362 N N . GLY A 1 178 ? -27.522 -5.609 37.729 1.00 94.38 178 GLY A N 1
ATOM 1363 C CA . GLY A 1 178 ? -28.628 -6.235 37.006 1.00 94.38 178 GLY A CA 1
ATOM 1364 C C . GLY A 1 178 ? -28.863 -7.685 37.427 1.00 94.38 178 GLY A C 1
ATOM 1365 O O . GLY A 1 178 ? -30.005 -8.086 37.655 1.00 94.38 178 GLY A O 1
ATOM 1366 N N . SER A 1 179 ? -27.792 -8.465 37.604 1.00 94.69 179 SER A N 1
ATOM 1367 C CA . SER A 1 179 ? -27.907 -9.859 38.053 1.00 94.69 179 SER A CA 1
ATOM 1368 C C . SER A 1 179 ? -28.440 -9.980 39.489 1.00 94.69 179 SER A C 1
ATOM 1370 O O . SER A 1 179 ? -29.365 -10.757 39.726 1.00 94.69 179 SER A O 1
ATOM 1372 N N . ILE A 1 180 ? -27.957 -9.159 40.428 1.00 96.12 180 ILE A N 1
ATOM 1373 C CA . ILE A 1 180 ? -28.440 -9.147 41.820 1.00 96.12 180 ILE A CA 1
ATOM 1374 C C . ILE A 1 180 ? -29.910 -8.710 41.889 1.00 96.12 180 ILE A C 1
ATOM 1376 O O . ILE A 1 180 ? -30.717 -9.359 42.557 1.00 96.12 180 ILE A O 1
ATOM 1380 N N . ALA A 1 181 ? -30.274 -7.640 41.175 1.00 96.44 181 ALA A N 1
ATOM 1381 C CA . ALA A 1 181 ? -31.645 -7.135 41.148 1.00 96.44 181 ALA A CA 1
ATOM 1382 C C . ALA A 1 181 ? -32.627 -8.170 40.576 1.00 96.44 181 ALA A C 1
ATOM 1384 O O . ALA A 1 181 ? -33.721 -8.341 41.113 1.00 96.44 181 ALA A O 1
ATOM 1385 N N . SER A 1 182 ? -32.219 -8.899 39.531 1.00 96.19 182 SER A N 1
ATOM 1386 C CA . SER A 1 182 ? -33.015 -9.976 38.935 1.00 96.19 182 SER A CA 1
ATOM 1387 C C . SER A 1 182 ? -33.292 -11.103 39.934 1.00 96.19 182 SER A C 1
ATOM 1389 O O . SER A 1 182 ? -34.446 -11.481 40.144 1.00 96.19 182 SER A O 1
ATOM 1391 N N . VAL A 1 183 ? -32.257 -11.587 40.630 1.00 97.38 183 VAL A N 1
ATOM 1392 C CA . VAL A 1 183 ? -32.406 -12.649 41.639 1.00 97.38 183 VAL A CA 1
ATOM 1393 C C . VAL A 1 183 ? -33.312 -12.200 42.791 1.00 97.38 183 VAL A C 1
ATOM 1395 O O . VAL A 1 183 ? -34.192 -12.954 43.213 1.00 97.38 183 VAL A O 1
ATOM 1398 N N . ALA A 1 184 ? -33.154 -10.961 43.266 1.00 97.12 184 ALA A N 1
ATOM 1399 C CA . ALA A 1 184 ? -34.003 -10.404 44.316 1.00 97.12 184 ALA A CA 1
ATOM 1400 C C . ALA A 1 184 ? -35.478 -10.312 43.881 1.00 97.12 184 ALA A C 1
ATOM 1402 O O . ALA A 1 184 ? -36.367 -10.704 44.638 1.00 97.12 184 ALA A O 1
ATOM 1403 N N . LEU A 1 185 ? -35.745 -9.858 42.651 1.00 97.38 185 LEU A N 1
ATOM 1404 C CA . LEU A 1 185 ? -37.096 -9.788 42.086 1.00 97.38 185 LEU A CA 1
ATOM 1405 C C . LEU A 1 185 ? -37.755 -11.165 41.998 1.00 97.38 185 LEU A C 1
ATOM 1407 O O . LEU A 1 185 ? -38.903 -11.314 42.414 1.00 97.38 185 LEU A O 1
ATOM 1411 N N . ILE A 1 186 ? -37.030 -12.178 41.518 1.00 97.50 186 ILE A N 1
ATOM 1412 C CA . ILE A 1 186 ? -37.536 -13.557 41.449 1.00 97.50 186 ILE A CA 1
ATOM 1413 C C . ILE A 1 186 ? -37.905 -14.059 42.851 1.00 97.50 186 ILE A C 1
ATOM 1415 O O . ILE A 1 186 ? -38.988 -14.616 43.043 1.00 97.50 186 ILE A O 1
ATOM 1419 N N . GLY A 1 187 ? -37.052 -13.809 43.849 1.00 97.25 187 GLY A N 1
ATOM 1420 C CA . GLY A 1 187 ? -37.329 -14.162 45.242 1.00 97.25 187 GLY A CA 1
ATOM 1421 C C . GLY A 1 187 ? -38.589 -13.484 45.790 1.00 97.25 187 GLY A C 1
ATOM 1422 O O . GLY A 1 187 ? -39.445 -14.145 46.376 1.00 97.25 187 GLY A O 1
ATOM 1423 N N . ILE A 1 188 ? -38.749 -12.180 45.549 1.00 96.94 188 ILE A N 1
ATOM 1424 C CA . ILE A 1 188 ? -39.925 -11.413 45.986 1.00 96.94 188 ILE A CA 1
ATOM 1425 C C . ILE A 1 188 ? -41.208 -11.938 45.325 1.00 96.94 188 ILE A C 1
ATOM 1427 O O . ILE A 1 188 ? -42.225 -12.095 46.003 1.00 96.94 188 ILE A O 1
ATOM 1431 N N . VAL A 1 189 ? -41.169 -12.250 44.027 1.00 97.38 189 VAL A N 1
ATOM 1432 C CA . VAL A 1 189 ? -42.319 -12.811 43.300 1.00 97.38 189 VAL A CA 1
ATOM 1433 C C . VAL A 1 189 ? -42.715 -14.173 43.872 1.00 97.38 189 VAL A C 1
ATOM 1435 O O . VAL A 1 189 ? -43.897 -14.401 44.129 1.00 97.38 189 VAL A O 1
ATOM 1438 N N . LEU A 1 190 ? -41.750 -15.055 44.148 1.00 97.38 190 LEU A N 1
ATOM 1439 C CA . LEU A 1 190 ? -42.019 -16.352 44.777 1.00 97.38 190 LEU A CA 1
ATOM 1440 C C . LEU A 1 190 ? -42.647 -16.195 46.168 1.00 97.38 190 LEU A C 1
ATOM 1442 O O . LEU A 1 190 ? -43.634 -16.865 46.473 1.00 97.38 190 LEU A O 1
ATOM 1446 N N . LEU A 1 191 ? -42.135 -15.277 46.993 1.00 96.88 191 LEU A N 1
ATOM 1447 C CA . LEU A 1 191 ? -42.711 -14.989 48.309 1.00 96.88 191 LEU A CA 1
ATOM 1448 C C . LEU A 1 191 ? -44.140 -14.437 48.206 1.00 96.88 191 LEU A C 1
ATOM 1450 O O . LEU A 1 191 ? -45.007 -14.849 48.980 1.00 96.88 191 LEU A O 1
ATOM 1454 N N . MET A 1 192 ? -44.413 -13.548 47.244 1.00 95.94 192 MET A N 1
ATOM 1455 C CA . MET A 1 192 ? -45.766 -13.039 46.996 1.00 95.94 192 MET A CA 1
ATOM 1456 C C . MET A 1 192 ? -46.728 -14.152 46.565 1.00 95.94 192 MET A C 1
ATOM 1458 O O . MET A 1 192 ? -47.841 -14.217 47.086 1.00 95.94 192 MET A O 1
ATOM 1462 N N . LEU A 1 193 ? -46.301 -15.060 45.681 1.00 96.81 193 LEU A N 1
ATOM 1463 C CA . LEU A 1 193 ? -47.109 -16.208 45.254 1.00 96.81 193 LEU A CA 1
ATOM 1464 C C . LEU A 1 193 ? -47.408 -17.161 46.415 1.00 96.81 193 LEU A C 1
ATOM 1466 O O . LEU A 1 193 ? -48.558 -17.554 46.604 1.00 96.81 193 LEU A O 1
ATOM 1470 N N . ILE A 1 194 ? -46.410 -17.490 47.240 1.00 96.25 194 ILE A N 1
ATOM 1471 C CA . ILE A 1 194 ? -46.604 -18.329 48.432 1.00 96.25 194 ILE A CA 1
ATOM 1472 C C . ILE A 1 194 ? -47.590 -17.661 49.395 1.00 96.25 194 ILE A C 1
ATOM 1474 O O . ILE A 1 194 ? -48.540 -18.302 49.846 1.00 96.25 194 ILE A O 1
ATOM 1478 N N . LYS A 1 195 ? -47.415 -16.363 49.672 1.00 96.44 195 LYS A N 1
ATOM 1479 C CA . LYS A 1 195 ? -48.316 -15.605 50.549 1.00 96.44 195 LYS A CA 1
ATOM 1480 C C . LYS A 1 195 ? -49.744 -15.569 50.002 1.00 96.44 195 LYS A C 1
ATOM 1482 O O . LYS A 1 195 ? -50.686 -15.733 50.772 1.00 96.44 195 LYS A O 1
ATOM 1487 N N . MET A 1 196 ? -49.912 -15.405 48.690 1.00 95.00 196 MET A N 1
ATOM 1488 C CA . MET A 1 196 ? -51.218 -15.449 48.031 1.00 95.00 196 MET A CA 1
ATOM 1489 C C . MET A 1 196 ? -51.878 -16.828 48.175 1.00 95.00 196 MET A C 1
ATOM 1491 O O . MET A 1 196 ? -53.055 -16.908 48.524 1.00 95.00 196 MET A O 1
ATOM 1495 N N . LEU A 1 197 ? -51.130 -17.915 47.957 1.00 95.00 197 LEU A N 1
ATOM 1496 C CA . LEU A 1 197 ? -51.631 -19.285 48.108 1.00 95.00 197 LEU A CA 1
ATOM 1497 C C . LEU A 1 197 ? -52.057 -19.593 49.549 1.00 95.00 197 LEU A C 1
ATOM 1499 O O . LEU A 1 197 ? -53.122 -20.178 49.755 1.00 95.00 197 LEU A O 1
ATOM 1503 N N . ILE A 1 198 ? -51.256 -19.177 50.536 1.00 94.81 198 ILE A N 1
ATOM 1504 C CA . ILE A 1 198 ? -51.595 -19.313 51.960 1.00 94.81 198 ILE A CA 1
ATOM 1505 C C . ILE A 1 198 ? -52.862 -18.514 52.269 1.00 94.81 198 ILE A C 1
ATOM 1507 O O . ILE A 1 198 ? -53.809 -19.073 52.809 1.00 94.81 198 ILE A O 1
ATOM 1511 N N . HIS A 1 199 ? -52.936 -17.253 51.838 1.00 93.81 199 HIS A N 1
ATOM 1512 C CA . HIS A 1 199 ? -54.101 -16.407 52.086 1.00 93.81 199 HIS A CA 1
ATOM 1513 C C . HIS A 1 199 ? -55.395 -16.982 51.490 1.00 93.81 199 HIS A C 1
ATOM 1515 O O . HIS A 1 199 ? -56.441 -16.954 52.134 1.00 93.81 199 HIS A O 1
ATOM 1521 N N . MET A 1 200 ? -55.340 -17.555 50.283 1.00 92.25 200 MET A N 1
ATOM 1522 C CA . MET A 1 200 ? -56.499 -18.233 49.694 1.00 92.25 200 MET A CA 1
ATOM 1523 C C . MET A 1 200 ? -56.916 -19.479 50.483 1.00 92.25 200 MET A C 1
ATOM 1525 O O . MET A 1 200 ? -58.114 -19.733 50.620 1.00 92.25 200 MET A O 1
ATOM 1529 N N . ARG A 1 201 ? -55.955 -20.260 50.997 1.00 91.81 201 ARG A N 1
ATOM 1530 C CA . ARG A 1 201 ? -56.244 -21.400 51.880 1.00 91.81 201 ARG A CA 1
ATOM 1531 C C . ARG A 1 201 ? -56.896 -20.937 53.174 1.00 91.81 201 ARG A C 1
ATOM 1533 O O . ARG A 1 201 ? -57.951 -21.463 53.511 1.00 91.81 201 ARG A O 1
ATOM 1540 N N . ASP A 1 202 ? -56.337 -19.924 53.824 1.00 89.50 202 ASP A N 1
ATOM 1541 C CA . ASP A 1 202 ? -56.876 -19.374 55.067 1.00 89.50 202 ASP A CA 1
ATOM 1542 C C . ASP A 1 202 ? -58.288 -18.818 54.870 1.00 89.50 202 ASP A C 1
ATOM 1544 O O . ASP A 1 202 ? -59.169 -19.096 55.674 1.00 89.50 202 ASP A O 1
ATOM 1548 N N . LEU A 1 203 ? -58.561 -18.110 53.767 1.00 89.12 203 LEU A N 1
ATOM 1549 C CA . LEU A 1 203 ? -59.915 -17.645 53.439 1.00 89.12 203 LEU A CA 1
ATOM 1550 C C . LEU A 1 203 ? -60.896 -18.802 53.218 1.00 89.12 203 LEU A C 1
ATOM 1552 O O . LEU A 1 203 ? -62.072 -18.700 53.578 1.00 89.12 203 LEU A O 1
ATOM 1556 N N . LYS A 1 204 ? -60.433 -19.896 52.604 1.00 91.38 204 LYS A N 1
ATOM 1557 C CA . LYS A 1 204 ? -61.254 -21.086 52.368 1.00 91.38 204 LYS A CA 1
ATOM 1558 C C . LYS A 1 204 ? -61.564 -21.816 53.677 1.00 91.38 204 LYS A C 1
ATOM 1560 O O . LYS A 1 204 ? -62.722 -22.165 53.901 1.00 91.38 204 LYS A O 1
ATOM 1565 N N . GLU A 1 205 ? -60.566 -21.998 54.539 1.00 90.06 205 GLU A N 1
ATOM 1566 C CA . GLU A 1 205 ? -60.735 -22.586 55.874 1.00 90.06 205 GLU A CA 1
ATOM 1567 C C . GLU A 1 205 ? -61.595 -21.690 56.778 1.00 90.06 205 GLU A C 1
ATOM 1569 O O . GLU A 1 205 ? -62.497 -22.180 57.452 1.00 90.06 205 GLU A O 1
ATOM 1574 N N . PHE A 1 206 ? -61.412 -20.367 56.730 1.00 88.31 206 PHE A N 1
ATOM 1575 C CA . PHE A 1 206 ? -62.218 -19.414 57.496 1.00 88.31 206 PHE A CA 1
ATOM 1576 C C . PHE A 1 206 ? -63.701 -19.463 57.105 1.00 88.31 206 PHE A C 1
ATOM 1578 O O . PHE A 1 206 ? -64.563 -19.533 57.979 1.00 88.31 206 PHE A O 1
ATOM 1585 N N . LYS A 1 207 ? -64.017 -19.499 55.800 1.00 89.50 207 LYS A N 1
ATOM 1586 C CA . LYS A 1 207 ? -65.405 -19.675 55.330 1.00 89.50 207 LYS A CA 1
ATOM 1587 C C . LYS A 1 207 ? -66.015 -20.982 55.833 1.00 89.50 207 LYS A C 1
ATOM 1589 O O . LYS A 1 207 ? -67.146 -20.980 56.311 1.00 89.50 207 LYS A O 1
ATOM 1594 N N . LYS A 1 208 ? -65.256 -22.080 55.772 1.00 88.19 208 LYS A N 1
ATOM 1595 C CA . LYS A 1 208 ? -65.693 -23.380 56.295 1.00 88.19 208 LYS A CA 1
ATOM 1596 C C . LYS A 1 208 ? -65.990 -23.306 57.798 1.00 88.19 208 LYS A C 1
ATOM 1598 O O . LYS A 1 208 ? -67.029 -23.793 58.235 1.00 88.19 208 LYS A O 1
ATOM 1603 N N . PHE A 1 209 ? -65.123 -22.650 58.567 1.00 84.75 209 PHE A N 1
ATOM 1604 C CA . PHE A 1 209 ? -65.314 -22.449 60.002 1.00 84.75 209 PHE A CA 1
ATOM 1605 C C . PHE A 1 209 ? -66.564 -21.610 60.324 1.00 84.75 209 PHE A C 1
ATOM 1607 O O . PHE A 1 209 ? -67.325 -21.965 61.225 1.00 84.75 209 PHE A O 1
ATOM 1614 N N . GLU A 1 210 ? -66.833 -20.523 59.589 1.00 84.56 210 GLU A N 1
ATOM 1615 C CA . GLU A 1 210 ? -68.065 -19.739 59.776 1.00 84.56 210 GLU A CA 1
ATOM 1616 C C . GLU A 1 210 ? -69.335 -20.545 59.469 1.00 84.56 210 GLU A C 1
ATOM 1618 O O . GLU A 1 210 ? -70.329 -20.428 60.195 1.00 84.56 210 GLU A O 1
ATOM 1623 N N . ASP A 1 211 ? -69.309 -21.374 58.424 1.00 84.50 211 ASP A N 1
ATOM 1624 C CA . ASP A 1 211 ? -70.432 -22.239 58.059 1.00 84.50 211 ASP A CA 1
ATOM 1625 C C . ASP A 1 211 ? -70.690 -23.322 59.121 1.00 84.50 211 ASP A C 1
ATOM 1627 O O . ASP A 1 211 ? -71.846 -23.605 59.449 1.00 84.50 211 ASP A O 1
ATOM 1631 N N . GLU A 1 212 ? -69.638 -23.894 59.714 1.00 84.31 212 GLU A N 1
ATOM 1632 C CA . GLU A 1 212 ? -69.751 -24.821 60.849 1.00 84.31 212 GLU A CA 1
ATOM 1633 C C . GLU A 1 212 ? -70.288 -24.120 62.109 1.00 84.31 212 GLU A C 1
ATOM 1635 O O . GLU A 1 212 ? -71.181 -24.647 62.777 1.00 84.31 212 GLU A O 1
ATOM 1640 N N . LYS A 1 213 ? -69.841 -22.891 62.399 1.00 79.25 213 LYS A N 1
ATOM 1641 C CA . LYS A 1 213 ? -70.315 -22.099 63.548 1.00 79.25 213 LYS A CA 1
ATOM 1642 C C . LYS A 1 213 ? -71.791 -21.691 63.437 1.00 79.25 213 LYS A C 1
ATOM 1644 O O . LYS A 1 213 ? -72.479 -21.582 64.450 1.00 79.25 213 LYS A O 1
ATOM 1649 N N . LYS A 1 214 ? -72.306 -21.468 62.222 1.00 78.81 214 LYS A N 1
ATOM 1650 C CA . LYS A 1 214 ? -73.745 -21.232 61.989 1.00 78.81 214 LYS A CA 1
ATOM 1651 C C . LYS A 1 214 ? -74.584 -22.488 62.237 1.00 78.81 214 LYS A C 1
ATOM 1653 O O . LYS A 1 214 ? -75.726 -22.368 62.670 1.00 78.81 214 LYS A O 1
ATOM 1658 N N . LYS A 1 215 ? -74.025 -23.680 61.997 1.00 72.31 215 LYS A N 1
ATOM 1659 C CA . LYS A 1 215 ? -74.704 -24.966 62.231 1.00 72.31 215 LYS A CA 1
ATOM 1660 C C . LYS A 1 215 ? -74.733 -25.378 63.705 1.00 72.31 215 LYS A C 1
ATOM 1662 O O . LYS A 1 215 ? -75.646 -26.092 64.097 1.00 72.31 215 LYS A O 1
ATOM 1667 N N . SER A 1 216 ? -73.786 -24.917 64.523 1.00 63.72 216 SER A N 1
ATOM 1668 C CA . SER A 1 216 ? -73.664 -25.306 65.937 1.00 63.72 216 SER A CA 1
ATOM 1669 C C . SER A 1 216 ? -74.475 -24.465 66.934 1.00 63.72 216 SER A C 1
ATOM 1671 O O . SER A 1 216 ? -74.393 -24.707 68.135 1.00 63.72 216 SER A O 1
ATOM 1673 N N . LYS A 1 217 ? -75.302 -23.512 66.483 1.00 58.47 217 LYS A N 1
ATOM 1674 C CA . LYS A 1 217 ? -76.276 -22.821 67.349 1.00 58.47 217 LYS A CA 1
ATOM 1675 C C . LYS A 1 217 ? -77.660 -23.488 67.308 1.00 58.47 217 LYS A C 1
ATOM 1677 O O . LYS A 1 217 ? -78.568 -22.887 66.752 1.00 58.47 217 LYS A O 1
ATOM 1682 N N . TRP A 1 218 ? -77.830 -24.675 67.900 1.00 56.94 218 TRP A N 1
ATOM 1683 C CA . TRP A 1 218 ? -79.141 -25.229 68.297 1.00 56.94 218 TRP A CA 1
ATOM 1684 C C . TRP A 1 218 ? -79.004 -26.185 69.499 1.00 56.94 218 TRP A C 1
ATOM 1686 O O . TRP A 1 218 ? -78.082 -26.998 69.516 1.00 56.94 218 TRP A O 1
ATOM 1696 N N . ALA A 1 219 ? -79.996 -26.084 70.401 1.00 44.16 219 ALA A N 1
ATOM 1697 C CA . ALA A 1 219 ? -80.212 -26.706 71.722 1.00 44.16 219 ALA A CA 1
ATOM 1698 C C . ALA A 1 219 ? -79.459 -26.074 72.907 1.00 44.16 219 ALA A C 1
ATOM 1700 O O . ALA A 1 219 ? -78.261 -26.365 73.106 1.00 44.16 219 ALA A O 1
#

Foldseek 3Di:
DVVPQFDFVQEDDDPNHQLVVQAGRTRRFTDGHPQFDDRSSNAGVDQVLQQDPVRDGLLQQADQTRNATDGDPQADDRRSQDGPPDPDCLVVCVQLLCCVQPCDHPCNPPNCPPHVVAEAEDEDQDDPDPDDKHWDQGPLRWIWIKDWHHGGDRHIYMYTYNDTHHDDDPDPCCVVVVVVVVVVVVVVVVVVVVVVVVVVVVVVVVVVVVVVVVVPPDD

Organism: Scophthalmus maximus (NCBI:txid52904)